Protein AF-A0A9D2LDW8-F1 (afdb_monomer)

Structure (mmCIF, N/CA/C/O backbone):
data_AF-A0A9D2LDW8-F1
#
_entry.id   AF-A0A9D2LDW8-F1
#
loop_
_atom_site.group_PDB
_atom_site.id
_atom_site.type_symbol
_atom_site.label_atom_id
_atom_site.label_alt_id
_atom_site.label_comp_id
_atom_site.label_asym_id
_atom_site.label_entity_id
_atom_site.label_seq_id
_atom_site.pdbx_PDB_ins_code
_atom_site.Cartn_x
_atom_site.Cartn_y
_atom_site.Cartn_z
_atom_site.occupancy
_atom_site.B_iso_or_equiv
_atom_site.auth_seq_id
_atom_site.auth_comp_id
_atom_site.auth_asym_id
_atom_site.auth_atom_id
_atom_site.pdbx_PDB_model_num
ATOM 1 N N . THR A 1 1 ? -2.333 2.415 3.984 1.00 79.25 1 THR A N 1
ATOM 2 C CA . THR A 1 1 ? -1.878 1.697 5.192 1.00 79.25 1 THR A CA 1
ATOM 3 C C . THR A 1 1 ? -2.918 0.673 5.574 1.00 79.25 1 THR A C 1
ATOM 5 O O . THR A 1 1 ? -4.089 1.039 5.590 1.00 79.25 1 THR A O 1
ATOM 8 N N . ALA A 1 2 ? -2.510 -0.562 5.874 1.00 88.62 2 ALA A N 1
ATOM 9 C CA . ALA A 1 2 ? -3.414 -1.669 6.209 1.00 88.62 2 ALA A CA 1
ATOM 10 C C . ALA A 1 2 ? -4.382 -1.330 7.361 1.00 88.62 2 ALA A C 1
ATOM 12 O O . ALA A 1 2 ? -5.576 -1.573 7.238 1.00 88.62 2 ALA A O 1
ATOM 13 N N . ALA A 1 3 ? -3.913 -0.627 8.399 1.00 90.81 3 ALA A N 1
ATOM 14 C CA . ALA A 1 3 ? -4.752 -0.179 9.518 1.00 90.81 3 ALA A CA 1
ATOM 15 C C . ALA A 1 3 ? -5.920 0.738 9.119 1.00 90.81 3 ALA A C 1
ATOM 17 O O . ALA A 1 3 ? -7.009 0.623 9.666 1.00 90.81 3 ALA A O 1
ATOM 18 N N . ARG A 1 4 ? -5.731 1.618 8.125 1.00 91.12 4 ARG A N 1
ATOM 19 C CA . ARG A 1 4 ? -6.800 2.512 7.633 1.00 91.12 4 ARG A CA 1
ATOM 20 C C . ARG A 1 4 ? -7.824 1.784 6.766 1.00 91.12 4 ARG A C 1
ATOM 22 O O . ARG A 1 4 ? -8.964 2.225 6.673 1.00 91.12 4 ARG A O 1
ATOM 29 N N . ILE A 1 5 ? -7.393 0.709 6.107 1.00 91.19 5 ILE A N 1
ATOM 30 C CA . ILE A 1 5 ? -8.261 -0.178 5.324 1.00 91.19 5 ILE A CA 1
ATOM 31 C C . ILE A 1 5 ? -8.980 -1.161 6.259 1.00 91.19 5 ILE A C 1
ATOM 33 O O . ILE A 1 5 ? -10.108 -1.533 5.985 1.00 91.19 5 ILE A O 1
ATOM 37 N N . GLY A 1 6 ? -8.373 -1.528 7.388 1.00 93.06 6 GLY A N 1
ATOM 38 C CA . GLY A 1 6 ? -8.930 -2.472 8.357 1.00 93.06 6 GLY A CA 1
ATOM 39 C C . GLY A 1 6 ? -8.473 -3.916 8.145 1.00 93.06 6 GLY A C 1
ATOM 40 O O . GLY A 1 6 ? -8.870 -4.784 8.913 1.00 93.06 6 GLY A O 1
ATOM 41 N N . SER A 1 7 ? -7.613 -4.178 7.153 1.00 93.62 7 SER A N 1
ATOM 42 C CA . SER A 1 7 ? -7.056 -5.516 6.912 1.00 93.62 7 SER A CA 1
ATOM 43 C C . SER A 1 7 ? -6.075 -5.965 7.994 1.00 93.62 7 SER A C 1
ATOM 45 O O . SER A 1 7 ? -5.974 -7.153 8.273 1.00 93.62 7 SER A O 1
ATOM 47 N N . LEU A 1 8 ? -5.384 -5.013 8.625 1.00 92.56 8 LEU A N 1
ATOM 48 C CA . LEU A 1 8 ? -4.584 -5.217 9.834 1.00 92.56 8 LEU A CA 1
ATOM 49 C C . LEU A 1 8 ? -5.016 -4.160 10.856 1.00 92.56 8 LEU A C 1
ATOM 51 O O . LEU A 1 8 ? -4.479 -3.049 10.824 1.00 92.56 8 LEU A O 1
ATOM 55 N N . PRO A 1 9 ? -6.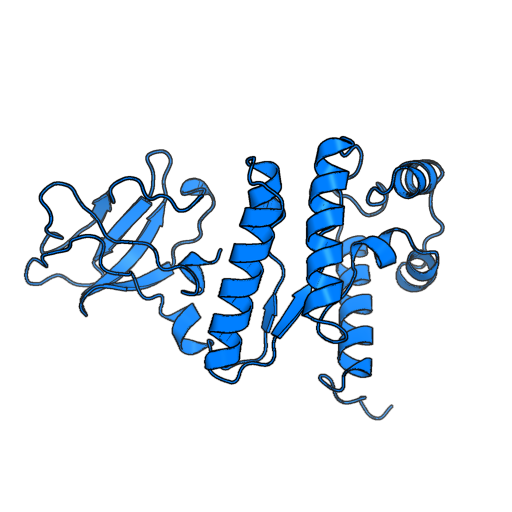037 -4.446 11.685 1.00 92.50 9 PRO A N 1
ATOM 56 C CA . PRO A 1 9 ? -6.622 -3.464 12.591 1.00 92.50 9 PRO A CA 1
ATOM 57 C C . PRO A 1 9 ? -5.592 -2.884 13.561 1.00 92.50 9 PRO A C 1
ATOM 59 O O . PRO A 1 9 ? -4.729 -3.601 14.063 1.00 92.50 9 PRO A O 1
ATOM 62 N N . LEU A 1 10 ? -5.711 -1.587 13.850 1.00 94.75 10 LEU A N 1
ATOM 63 C CA . LEU A 1 10 ? -4.944 -0.934 14.910 1.00 94.75 10 LEU A CA 1
ATOM 64 C C . LEU A 1 10 ? -5.449 -1.453 16.269 1.00 94.75 10 LEU A C 1
ATOM 66 O O . LEU A 1 10 ? -6.617 -1.213 16.579 1.00 94.75 10 LEU A O 1
ATOM 70 N N . PRO A 1 11 ? -4.625 -2.146 17.077 1.00 96.00 11 PRO A N 1
ATOM 71 C CA . PRO A 1 11 ? -5.040 -2.554 18.414 1.00 96.00 11 PRO A CA 1
ATOM 72 C C . PRO A 1 11 ? -5.120 -1.333 19.333 1.00 96.00 11 PRO A C 1
ATOM 74 O O . PRO A 1 11 ? -4.190 -0.526 19.390 1.00 96.00 11 PRO A O 1
ATOM 77 N N . VAL A 1 12 ? -6.219 -1.206 20.069 1.00 97.25 12 VAL A N 1
ATOM 78 C CA . VAL A 1 12 ? -6.436 -0.118 21.024 1.00 97.25 12 VAL A CA 1
ATOM 79 C C . VAL A 1 12 ? -6.009 -0.580 22.410 1.00 97.25 12 VAL A C 1
ATOM 81 O O . VAL A 1 12 ? -6.721 -1.310 23.095 1.00 97.25 12 VAL A O 1
ATOM 84 N N . ARG A 1 13 ? -4.818 -0.145 22.821 1.00 96.81 13 ARG A N 1
ATOM 85 C CA . ARG A 1 13 ? -4.283 -0.301 24.178 1.00 96.81 13 ARG A CA 1
ATOM 86 C C . ARG A 1 13 ? -3.960 1.078 24.726 1.00 96.81 13 ARG A C 1
ATOM 88 O O . ARG A 1 13 ? -3.423 1.903 23.992 1.00 96.81 13 ARG A O 1
ATOM 95 N N . VAL A 1 14 ? -4.302 1.338 25.981 1.00 96.69 14 VAL A N 1
ATOM 96 C CA . VAL A 1 14 ? -4.023 2.611 26.658 1.00 96.69 14 VAL A CA 1
ATOM 97 C C . VAL A 1 14 ? -3.561 2.347 28.080 1.00 96.69 14 VAL A C 1
ATOM 99 O O . VAL A 1 14 ? -3.983 1.367 28.697 1.00 96.69 14 VAL A O 1
ATOM 102 N N . ALA A 1 15 ? -2.759 3.262 28.622 1.00 94.44 15 ALA A N 1
ATOM 103 C CA . ALA A 1 15 ? -2.337 3.189 30.012 1.00 94.44 15 ALA A CA 1
ATOM 104 C C . ALA A 1 15 ? -3.566 3.116 30.939 1.00 94.44 15 ALA A C 1
ATOM 106 O O . ALA A 1 15 ? -4.475 3.942 30.855 1.00 94.44 15 ALA A O 1
ATOM 107 N N . GLY A 1 16 ? -3.602 2.108 31.813 1.00 94.69 16 GLY A N 1
ATOM 108 C CA . GLY A 1 16 ? -4.734 1.853 32.711 1.00 94.69 16 GLY A CA 1
ATOM 109 C C . GLY A 1 16 ? -5.895 1.057 32.095 1.00 94.69 16 GLY A C 1
ATOM 110 O O . GLY A 1 16 ? -6.869 0.797 32.796 1.00 94.69 16 GLY A O 1
ATOM 111 N N . GLY A 1 17 ? -5.812 0.652 30.821 1.00 96.94 17 GLY A N 1
ATOM 112 C CA . GLY A 1 17 ? -6.753 -0.289 30.194 1.00 96.94 17 GLY A CA 1
ATOM 113 C C . GLY A 1 17 ? -8.176 0.242 29.997 1.00 96.94 17 GLY A C 1
ATOM 114 O O . GLY A 1 17 ? -9.116 -0.537 29.868 1.00 96.94 17 GLY A O 1
ATOM 115 N N . THR A 1 18 ? -8.385 1.560 30.034 1.00 97.06 18 THR A N 1
ATOM 116 C CA . THR A 1 18 ? -9.713 2.172 29.871 1.00 97.06 18 THR A CA 1
ATOM 117 C C . THR A 1 18 ? -9.622 3.469 29.075 1.00 97.06 18 THR A C 1
ATOM 119 O O . THR A 1 18 ? -8.898 4.391 29.448 1.00 97.06 18 THR A O 1
ATOM 122 N N . LEU A 1 19 ? -10.399 3.566 27.994 1.00 96.81 19 LEU A N 1
ATOM 123 C CA . LEU A 1 19 ? -10.596 4.813 27.264 1.00 96.81 19 LEU A CA 1
ATOM 124 C C . LEU A 1 19 ? -11.430 5.790 28.106 1.00 96.81 19 LEU A C 1
ATOM 126 O O . LEU A 1 19 ? -12.482 5.400 28.628 1.00 96.81 19 LEU A O 1
ATOM 130 N N . PRO A 1 20 ? -11.015 7.065 28.219 1.00 96.00 20 PRO A N 1
ATOM 131 C CA . PRO A 1 20 ? -11.744 8.057 28.991 1.00 96.00 20 PRO A CA 1
ATOM 132 C C . PRO A 1 20 ? -13.103 8.392 28.363 1.00 96.00 20 PRO A C 1
ATOM 134 O O . PRO A 1 20 ? -13.374 8.164 27.181 1.00 96.00 20 PRO A O 1
ATOM 137 N N . GLY A 1 21 ? -13.971 8.998 29.176 1.00 95.38 21 GLY A N 1
ATOM 138 C CA . GLY A 1 21 ? -15.313 9.401 28.758 1.00 95.38 21 GLY A CA 1
ATOM 139 C C . GLY A 1 21 ? -15.346 10.434 27.623 1.00 95.38 21 GLY A C 1
ATOM 140 O O . GLY A 1 21 ? -16.343 10.529 26.920 1.00 95.38 21 GLY A O 1
ATOM 141 N N . ALA A 1 22 ? -14.268 11.187 27.402 1.00 96.56 22 ALA A N 1
ATOM 142 C CA . ALA A 1 22 ? -14.146 12.171 26.330 1.00 96.56 22 ALA A CA 1
ATOM 143 C C . ALA A 1 22 ? -12.670 12.483 26.038 1.00 96.56 22 ALA A C 1
ATOM 145 O O . ALA A 1 22 ? -11.787 12.136 26.823 1.00 96.56 22 ALA A O 1
ATOM 146 N N . GLY A 1 23 ? -12.429 13.203 24.941 1.00 97.00 23 GLY A N 1
ATOM 147 C CA . GLY A 1 23 ? -11.122 13.764 24.609 1.00 97.00 23 GLY A CA 1
ATOM 148 C C . GLY A 1 23 ? -10.202 12.810 23.848 1.00 97.00 23 GLY A C 1
ATOM 149 O O . GLY A 1 23 ? -10.650 11.867 23.193 1.00 97.00 23 GLY A O 1
ATOM 150 N N . THR A 1 24 ? -8.907 13.111 23.912 1.00 97.50 24 THR A N 1
ATOM 151 C CA . THR A 1 24 ? -7.838 12.408 23.196 1.00 97.50 24 THR A CA 1
ATOM 152 C C . THR A 1 24 ? -6.975 11.632 24.177 1.00 97.50 24 THR A C 1
ATOM 154 O O . THR A 1 24 ? -6.601 12.163 25.220 1.00 97.50 24 THR A O 1
ATOM 157 N N . ILE A 1 25 ? -6.618 10.400 23.822 1.00 97.31 25 ILE A N 1
ATOM 158 C CA . ILE A 1 25 ? -5.689 9.564 24.580 1.00 97.31 25 ILE A CA 1
ATOM 159 C C . ILE A 1 25 ? -4.620 8.982 23.657 1.00 97.31 25 ILE A C 1
ATOM 161 O O . ILE A 1 25 ? -4.890 8.670 22.496 1.00 97.31 25 ILE A O 1
ATOM 165 N N . ARG A 1 26 ? -3.399 8.844 24.174 1.00 97.06 26 ARG A N 1
ATOM 166 C CA . ARG A 1 26 ? -2.299 8.180 23.474 1.00 97.06 26 ARG A CA 1
ATOM 167 C C . ARG A 1 26 ? -2.455 6.666 23.586 1.00 97.06 26 ARG A C 1
ATOM 169 O O . ARG A 1 26 ? -2.730 6.150 24.669 1.00 97.06 26 ARG A O 1
ATOM 176 N N . LEU A 1 27 ? -2.281 5.975 22.466 1.00 97.00 27 LEU A N 1
ATOM 177 C CA . LEU A 1 27 ? -2.246 4.520 22.432 1.00 97.00 27 LEU A CA 1
ATOM 178 C C . LEU A 1 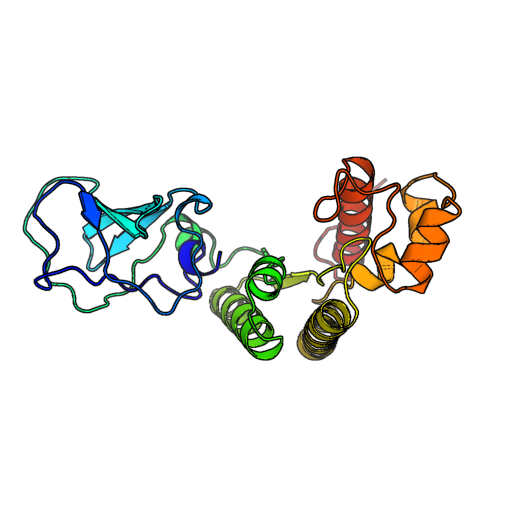27 ? -0.859 4.023 22.838 1.00 97.00 27 LEU A C 1
ATOM 180 O O . LEU A 1 27 ? 0.155 4.651 22.527 1.00 97.00 27 LEU A O 1
ATOM 184 N N . GLU A 1 28 ? -0.811 2.877 23.506 1.00 95.62 28 GLU A N 1
ATOM 185 C CA . GLU A 1 28 ? 0.444 2.170 23.731 1.00 95.62 28 GLU A CA 1
ATOM 186 C C . GLU A 1 28 ? 1.071 1.751 22.387 1.00 95.62 28 GLU A C 1
ATOM 188 O O . GLU A 1 28 ? 0.348 1.528 21.405 1.00 95.62 28 GLU A O 1
ATOM 193 N N . PRO A 1 29 ? 2.410 1.633 22.315 1.00 90.25 29 PRO A N 1
ATOM 194 C CA . PRO A 1 29 ? 3.085 1.171 21.111 1.00 90.25 29 PRO A CA 1
ATOM 195 C C . PRO A 1 29 ? 2.514 -0.154 20.599 1.00 90.25 29 PRO A C 1
ATOM 197 O O . PRO A 1 29 ? 2.262 -1.091 21.356 1.00 90.25 29 PRO A O 1
ATOM 200 N N . THR A 1 30 ? 2.338 -0.236 19.285 1.00 85.25 30 THR A N 1
ATOM 201 C CA . THR A 1 30 ? 1.844 -1.427 18.591 1.00 85.25 30 THR A CA 1
ATOM 202 C C . THR A 1 30 ? 2.960 -2.065 17.766 1.00 85.25 30 THR A C 1
ATOM 204 O O . THR A 1 30 ? 3.902 -1.390 17.361 1.00 85.25 30 THR A O 1
ATOM 207 N N . GLY A 1 31 ? 2.838 -3.363 17.473 1.00 78.81 31 GLY A N 1
ATOM 208 C CA . GLY A 1 31 ? 3.711 -4.055 16.517 1.00 78.81 31 GLY A CA 1
ATOM 209 C C . GLY A 1 31 ? 3.471 -3.653 15.055 1.00 78.81 31 GLY A C 1
ATOM 210 O O . GLY A 1 31 ? 4.187 -4.107 14.164 1.00 78.81 31 GLY A O 1
ATOM 211 N N . LEU A 1 32 ? 2.463 -2.818 14.779 1.00 81.75 32 LEU A N 1
ATOM 212 C CA . LEU A 1 32 ? 2.260 -2.256 13.448 1.00 81.75 32 LEU A CA 1
ATOM 213 C C . LEU A 1 32 ? 3.315 -1.178 13.161 1.00 81.75 32 LEU A C 1
ATOM 215 O O . LEU A 1 32 ? 3.411 -0.189 13.882 1.00 81.75 32 LEU A O 1
ATOM 219 N N . ASP A 1 33 ? 4.039 -1.327 12.049 1.00 77.12 33 ASP A N 1
ATOM 220 C CA . ASP A 1 33 ? 4.933 -0.288 11.517 1.00 77.12 33 ASP A CA 1
ATOM 221 C C . ASP A 1 33 ? 4.105 0.878 10.939 1.00 77.12 33 ASP A C 1
ATOM 223 O O . ASP A 1 33 ? 3.788 0.935 9.746 1.00 77.12 33 ASP A O 1
ATOM 227 N N . LEU A 1 34 ? 3.681 1.783 11.823 1.00 82.75 34 LEU A N 1
ATOM 228 C CA . LEU A 1 34 ? 2.931 2.989 11.495 1.00 82.75 34 LEU A CA 1
ATOM 229 C C . LEU A 1 34 ? 3.833 4.212 11.641 1.00 82.75 34 LEU A C 1
ATOM 231 O O . LEU A 1 34 ? 4.315 4.523 12.725 1.00 82.75 34 LEU A O 1
ATOM 235 N N . VAL A 1 35 ? 3.979 4.975 10.559 1.00 86.00 35 VAL A N 1
ATOM 236 C CA . VAL A 1 35 ? 4.556 6.322 10.633 1.00 86.00 35 VAL A CA 1
ATOM 237 C C . VAL A 1 35 ? 3.450 7.275 11.071 1.00 86.00 35 VAL A C 1
ATOM 239 O O . VAL A 1 35 ? 2.703 7.779 10.230 1.00 86.00 35 VAL A O 1
ATOM 242 N N . ALA A 1 36 ? 3.316 7.465 12.384 1.00 85.44 36 ALA A N 1
ATOM 243 C CA . ALA A 1 36 ? 2.241 8.238 13.008 1.00 85.44 36 ALA A CA 1
ATOM 244 C C . ALA A 1 36 ? 2.068 9.629 12.368 1.00 85.44 36 ALA A C 1
ATOM 246 O O . ALA A 1 36 ? 0.970 9.972 11.936 1.00 85.44 36 ALA A O 1
ATOM 247 N N . THR A 1 37 ? 3.165 10.362 12.165 1.00 87.12 37 THR A N 1
ATOM 248 C CA . THR A 1 37 ? 3.173 11.702 11.548 1.00 87.12 37 THR A CA 1
ATOM 249 C C . THR A 1 37 ? 2.747 11.732 10.076 1.00 87.12 37 THR A C 1
ATOM 251 O O . THR A 1 37 ? 2.257 12.748 9.589 1.00 87.12 37 THR A O 1
ATOM 254 N N . ALA A 1 38 ? 2.906 10.628 9.342 1.00 85.06 38 ALA A N 1
ATOM 255 C CA . ALA A 1 38 ? 2.495 10.518 7.940 1.00 85.06 38 ALA A CA 1
ATOM 256 C C . ALA A 1 38 ? 1.098 9.893 7.783 1.00 85.06 38 ALA A C 1
ATOM 258 O O . ALA A 1 38 ? 0.562 9.797 6.669 1.00 85.06 38 ALA A O 1
ATOM 259 N N . LEU A 1 39 ? 0.498 9.427 8.880 1.00 86.94 39 LEU A N 1
ATOM 260 C CA . LEU A 1 39 ? -0.794 8.774 8.859 1.00 86.94 39 LEU A CA 1
ATOM 261 C C . LEU A 1 39 ? -1.900 9.825 8.825 1.00 86.94 39 LEU A C 1
ATOM 263 O O . LEU A 1 39 ? -2.166 10.521 9.799 1.00 86.94 39 LEU A O 1
ATOM 267 N N . LYS A 1 40 ? -2.606 9.909 7.696 1.00 90.56 40 LYS A N 1
ATOM 268 C CA . LYS A 1 40 ? -3.815 10.736 7.631 1.00 90.56 40 LYS A CA 1
ATOM 269 C C . LYS A 1 40 ? -4.837 10.233 8.663 1.00 90.56 40 LYS A C 1
ATOM 271 O O . LYS A 1 40 ? -5.110 9.023 8.646 1.00 90.56 40 LYS A O 1
ATOM 276 N N . PRO A 1 41 ? -5.445 11.128 9.465 1.00 95.06 41 PRO A N 1
ATOM 277 C CA . PRO A 1 41 ? -6.497 10.763 10.403 1.00 95.06 41 PRO A CA 1
ATOM 278 C C . PRO A 1 41 ? -7.602 9.939 9.743 1.00 95.06 41 PRO A C 1
ATOM 280 O O . PRO A 1 41 ? -7.899 10.096 8.549 1.00 95.06 41 PRO A O 1
ATOM 283 N N . PHE A 1 42 ? -8.201 9.032 10.506 1.00 96.19 42 PHE A N 1
ATOM 284 C CA . PHE A 1 42 ? -9.278 8.185 10.013 1.00 96.19 42 PHE A CA 1
ATOM 285 C C . PHE A 1 42 ? -10.271 7.843 11.121 1.00 96.19 42 PHE A C 1
ATOM 287 O O . PHE A 1 42 ? -9.894 7.462 12.226 1.00 96.19 42 PHE A O 1
ATOM 294 N N . ALA A 1 43 ? -11.551 8.010 10.796 1.00 97.50 43 ALA A N 1
ATOM 295 C CA . ALA A 1 43 ? -12.660 7.712 11.687 1.00 97.50 43 ALA A CA 1
ATOM 296 C C . ALA A 1 43 ? -12.996 6.214 11.679 1.00 97.50 43 ALA A C 1
ATOM 298 O O . ALA A 1 43 ? -12.809 5.523 10.668 1.00 97.50 43 ALA A O 1
ATOM 299 N N . GLY A 1 44 ? -13.519 5.741 12.801 1.00 97.69 44 GLY A N 1
ATOM 300 C CA . GLY A 1 44 ? -13.879 4.352 13.036 1.00 97.69 44 GLY A CA 1
ATOM 301 C C . GLY A 1 44 ? -14.435 4.162 14.440 1.00 97.69 44 GLY A C 1
ATOM 302 O O . GLY A 1 44 ? -14.741 5.133 15.133 1.00 97.69 44 GLY A O 1
ATOM 303 N N . HIS A 1 45 ? -14.513 2.911 14.875 1.00 97.50 45 HIS A N 1
ATOM 304 C CA . HIS A 1 45 ? -14.995 2.584 16.209 1.00 97.50 45 HIS A CA 1
ATOM 305 C C . HIS A 1 45 ? -14.185 1.474 16.885 1.00 97.50 45 HIS A C 1
ATOM 307 O O . HIS A 1 45 ? -13.577 0.631 16.228 1.00 97.50 45 HIS A O 1
ATOM 313 N N . VAL A 1 46 ? -14.227 1.439 18.215 1.00 97.38 46 VAL A N 1
ATOM 314 C CA . VAL A 1 46 ? -13.692 0.356 19.058 1.00 97.38 46 VAL A CA 1
ATOM 315 C C . VAL A 1 46 ? -14.730 0.015 20.120 1.00 97.38 46 VAL A C 1
ATOM 317 O O . VAL A 1 46 ? -15.221 0.910 20.795 1.00 97.38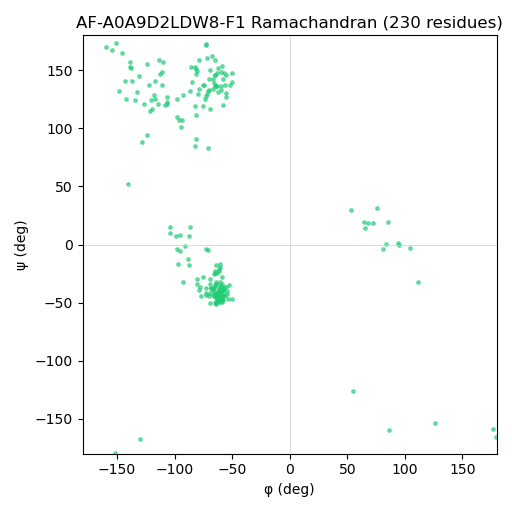 46 VAL A O 1
ATOM 320 N N . GLY A 1 47 ? -15.153 -1.249 20.220 1.00 93.62 47 GLY A N 1
ATOM 321 C CA . GLY A 1 47 ? -16.210 -1.647 21.166 1.00 93.62 47 GLY A CA 1
ATOM 322 C C . GLY A 1 47 ? -17.513 -0.832 21.047 1.00 93.62 47 GLY A C 1
ATOM 323 O O . GLY A 1 47 ? -18.189 -0.602 22.043 1.00 93.62 47 GLY A O 1
ATOM 324 N N . GLY A 1 48 ? -17.835 -0.334 19.845 1.00 91.94 48 GLY A N 1
ATOM 325 C CA . GLY A 1 48 ? -18.979 0.553 19.584 1.00 91.94 48 GLY A CA 1
ATOM 326 C C . GLY A 1 48 ? -18.758 2.038 19.919 1.00 91.94 48 GLY A C 1
ATOM 327 O O . GLY A 1 48 ? -19.633 2.852 19.643 1.00 91.94 48 GLY A O 1
ATOM 328 N N . LEU A 1 49 ? -17.604 2.415 20.480 1.00 95.75 49 LEU A N 1
ATOM 329 C CA . LEU A 1 49 ? -17.225 3.808 20.719 1.00 95.75 49 LEU A CA 1
ATOM 330 C C . LEU A 1 49 ? -16.653 4.429 19.444 1.00 95.75 49 LEU A C 1
ATOM 332 O O . LEU A 1 49 ? -15.619 3.990 18.944 1.00 95.75 49 LEU A O 1
ATOM 336 N N . GLU A 1 50 ? -17.315 5.479 18.966 1.00 97.75 50 GLU A N 1
ATOM 337 C CA . GLU A 1 50 ? -16.909 6.284 17.812 1.00 97.75 50 GLU A CA 1
ATOM 338 C C . GLU A 1 50 ? -15.698 7.168 18.126 1.00 97.75 50 GLU A C 1
ATOM 340 O O . GLU A 1 50 ? -15.687 7.923 19.108 1.00 97.75 50 GLU A O 1
ATOM 345 N N . ALA A 1 51 ? -14.668 7.090 17.284 1.00 97.88 51 ALA A N 1
ATOM 346 C CA . ALA A 1 51 ? -13.426 7.828 17.465 1.00 97.88 51 ALA A CA 1
ATOM 347 C C . ALA A 1 51 ? -12.675 8.083 16.149 1.00 97.88 51 ALA A C 1
ATOM 349 O O . ALA A 1 51 ? -12.942 7.500 15.098 1.00 97.88 51 ALA A O 1
ATOM 350 N N . VAL A 1 52 ? -11.687 8.971 16.227 1.00 97.94 52 VAL A N 1
ATOM 351 C CA . VAL A 1 52 ? -10.727 9.261 15.164 1.00 97.94 52 VAL A CA 1
ATOM 352 C C . VAL A 1 52 ? -9.346 8.824 15.626 1.00 97.94 52 VAL A C 1
ATOM 354 O O . VAL A 1 52 ? -8.837 9.326 16.628 1.00 97.94 52 VAL A O 1
ATOM 357 N N . ALA A 1 53 ? -8.729 7.913 14.877 1.00 96.94 53 ALA A N 1
ATOM 358 C CA . ALA A 1 53 ? -7.329 7.556 15.048 1.00 96.94 53 ALA A CA 1
ATOM 359 C C . ALA A 1 53 ? -6.450 8.512 14.231 1.00 96.94 53 ALA A C 1
ATOM 361 O O . ALA A 1 53 ? -6.708 8.763 13.047 1.00 96.94 53 ALA A O 1
ATOM 362 N N . HIS A 1 54 ? -5.409 9.049 14.857 1.00 96.12 54 HIS A N 1
ATOM 363 C CA . HIS A 1 54 ? -4.437 9.957 14.241 1.00 96.12 54 HIS A CA 1
ATOM 364 C C . HIS A 1 54 ? -3.074 9.809 14.920 1.00 96.12 54 HIS A C 1
ATOM 366 O O . HIS A 1 54 ? -2.945 9.034 15.863 1.00 96.12 54 HIS A O 1
ATOM 372 N N . GLY A 1 55 ? -2.043 10.463 14.395 1.00 94.31 55 GLY A N 1
ATOM 373 C CA . GLY A 1 55 ? -0.682 10.312 14.892 1.00 94.31 55 GLY A CA 1
ATOM 374 C C . GLY A 1 55 ? 0.057 11.639 14.988 1.00 94.31 55 GLY A C 1
ATOM 375 O O . GLY A 1 55 ? -0.206 12.559 14.214 1.00 94.31 55 GLY A O 1
ATOM 376 N N . ASP A 1 56 ? 0.998 11.701 15.922 1.00 94.12 56 ASP A N 1
ATOM 377 C CA . ASP A 1 56 ? 1.953 12.794 16.098 1.00 94.12 56 ASP A CA 1
ATOM 378 C C . ASP A 1 56 ? 3.389 12.248 16.215 1.00 94.12 56 ASP A C 1
ATOM 380 O O . ASP A 1 56 ? 3.659 11.088 15.892 1.00 94.12 56 ASP A O 1
ATOM 384 N N . GLU A 1 57 ? 4.330 13.096 16.630 1.00 92.31 57 GLU A N 1
ATOM 385 C CA . GLU A 1 57 ? 5.746 12.735 16.796 1.00 92.31 57 GLU A CA 1
ATOM 386 C C . GLU A 1 57 ? 5.983 11.694 17.902 1.00 92.31 57 GLU A C 1
ATOM 388 O O . GLU A 1 57 ? 6.969 10.963 17.864 1.00 92.31 57 GLU A O 1
ATOM 393 N N . GLU A 1 58 ? 5.065 11.586 18.860 1.00 90.62 58 GLU A N 1
ATOM 394 C CA . GLU A 1 58 ? 5.146 10.683 20.009 1.00 90.62 58 GLU A CA 1
ATOM 395 C C . GLU A 1 58 ? 4.349 9.380 19.792 1.00 90.62 58 GLU A C 1
ATOM 397 O O . GLU A 1 58 ? 4.350 8.496 20.651 1.00 90.62 58 GLU A O 1
ATOM 402 N N . GLY A 1 59 ? 3.633 9.240 18.671 1.00 92.62 59 GLY A N 1
ATOM 403 C CA . GLY A 1 59 ? 2.952 8.005 18.281 1.00 92.62 59 GLY A CA 1
ATOM 404 C C . GLY A 1 59 ? 1.466 8.168 17.969 1.00 92.62 59 GLY A C 1
ATOM 405 O O . GLY A 1 59 ? 1.005 9.214 17.521 1.00 92.62 59 GLY A O 1
ATOM 406 N N . MET A 1 60 ? 0.713 7.082 18.149 1.00 95.88 60 MET A N 1
ATOM 407 C CA . MET A 1 60 ? -0.706 7.019 17.800 1.00 95.88 60 MET A CA 1
ATOM 408 C C . MET A 1 60 ? -1.594 7.568 18.916 1.00 95.88 60 MET A C 1
ATOM 410 O O . MET A 1 60 ? -1.392 7.276 20.093 1.00 95.88 60 MET A O 1
ATOM 414 N N . LEU A 1 61 ? -2.631 8.302 18.529 1.00 96.81 61 LEU A N 1
ATOM 415 C CA . LEU A 1 61 ? -3.666 8.831 19.403 1.00 96.81 61 LEU A CA 1
ATOM 416 C C . LEU A 1 61 ? -5.043 8.376 18.930 1.00 96.81 61 LEU A C 1
ATOM 418 O O . LEU A 1 61 ? -5.274 8.103 17.747 1.00 96.81 61 LEU A O 1
ATOM 422 N N . LEU A 1 62 ? -5.974 8.356 19.875 1.00 97.75 62 LEU A N 1
ATOM 423 C CA . LEU A 1 62 ? -7.386 8.131 19.636 1.00 97.75 62 LEU A CA 1
ATOM 424 C C . LEU A 1 62 ? -8.179 9.275 20.265 1.00 97.75 62 LEU A C 1
ATOM 426 O O . LEU A 1 62 ? -8.100 9.506 21.471 1.00 97.75 62 LEU A O 1
ATOM 430 N N . THR A 1 63 ? -8.944 9.995 19.449 1.00 98.00 63 THR A N 1
ATOM 431 C CA . THR A 1 63 ? -9.847 11.056 19.908 1.00 98.00 63 THR A CA 1
ATOM 432 C C . THR A 1 63 ? -11.277 10.570 19.814 1.00 98.00 63 THR A C 1
ATOM 434 O O . THR A 1 63 ? -11.746 10.235 18.728 1.00 98.00 63 THR A O 1
ATOM 437 N N . ARG A 1 64 ? -11.982 10.543 20.942 1.00 97.25 64 ARG A N 1
ATOM 438 C CA . ARG A 1 64 ? -13.399 10.182 20.976 1.00 97.25 64 ARG A CA 1
ATOM 439 C C . ARG A 1 64 ? -14.230 11.223 20.219 1.00 97.25 64 ARG A C 1
ATOM 441 O O . ARG A 1 64 ? -14.001 12.417 20.387 1.00 97.25 64 ARG A O 1
ATOM 448 N N . ALA A 1 65 ? -15.186 10.769 19.409 1.00 96.06 65 ALA A N 1
ATOM 449 C CA . ALA A 1 65 ? -16.037 11.659 18.620 1.00 96.06 65 ALA A CA 1
ATOM 450 C C . ALA A 1 65 ? -17.068 12.398 19.489 1.00 96.06 65 ALA A C 1
ATOM 452 O O . ALA A 1 65 ? -17.257 13.596 19.324 1.00 96.06 65 ALA A O 1
ATOM 453 N N . GLU A 1 66 ? -17.681 11.694 20.446 1.00 92.94 66 GLU A N 1
ATOM 454 C CA . GLU A 1 66 ? -18.731 12.220 21.330 1.00 92.94 66 GLU A CA 1
ATOM 455 C C . GLU A 1 66 ? -18.512 11.760 22.778 1.00 92.94 66 GLU A C 1
ATOM 457 O O . GLU A 1 66 ? -18.151 10.597 22.971 1.00 92.94 66 GLU A O 1
ATOM 462 N N . PRO A 1 67 ? -18.745 12.594 23.810 1.00 94.31 67 PRO A N 1
ATOM 463 C CA . PRO A 1 67 ? -18.623 12.183 25.209 1.00 94.31 67 PRO A CA 1
ATOM 464 C C . PRO A 1 67 ? -19.532 11.004 25.599 1.00 94.31 67 PRO A C 1
ATOM 466 O O . PRO A 1 67 ? -20.613 10.814 25.049 1.00 94.31 67 PRO A O 1
ATOM 469 N N . GLY A 1 68 ? -19.134 10.233 26.612 1.00 94.50 68 GLY A N 1
ATOM 470 C CA . GLY A 1 68 ? -19.962 9.176 27.194 1.00 94.50 68 GLY A CA 1
ATOM 471 C C . GLY A 1 68 ? -19.252 8.381 28.289 1.00 94.50 68 GLY A C 1
ATOM 472 O O . GLY A 1 68 ? -18.283 8.847 28.884 1.00 94.50 68 GLY A O 1
ATOM 473 N N . ALA A 1 69 ? -19.730 7.165 28.565 1.00 95.69 69 ALA A N 1
ATOM 474 C CA . ALA A 1 69 ? -19.123 6.302 29.580 1.00 95.69 69 ALA A CA 1
ATOM 475 C C . ALA A 1 69 ? -17.690 5.882 29.185 1.00 95.69 69 ALA A C 1
ATOM 477 O O . ALA A 1 69 ? -17.431 5.710 27.987 1.00 95.69 69 ALA A O 1
ATOM 478 N N . PRO A 1 70 ? -16.765 5.719 30.150 1.00 96.19 70 PRO A N 1
ATOM 479 C CA . PRO A 1 70 ? -15.468 5.092 29.903 1.00 96.19 70 PRO A CA 1
ATOM 480 C C . PRO A 1 70 ? -15.622 3.677 29.326 1.00 96.19 70 PRO A C 1
ATOM 482 O O . PRO A 1 70 ? -16.575 2.976 29.668 1.00 96.19 70 PRO A O 1
ATOM 485 N N . LEU A 1 71 ? -14.686 3.259 28.471 1.00 97.31 71 LEU A N 1
ATOM 486 C CA . LEU A 1 71 ? -14.712 1.950 27.807 1.00 97.31 71 LEU A CA 1
ATOM 487 C C . LEU A 1 71 ? -13.439 1.155 28.140 1.00 97.31 71 LEU A C 1
ATOM 489 O O . LEU A 1 71 ? -12.357 1.588 27.738 1.00 97.31 71 LEU A O 1
ATOM 493 N N . PRO A 1 72 ? -13.532 0.014 28.847 1.00 97.44 72 PRO A N 1
ATOM 494 C CA . PRO A 1 72 ? -12.403 -0.895 29.023 1.00 97.44 72 PRO A CA 1
ATOM 495 C C . PRO A 1 72 ? -11.897 -1.415 27.673 1.00 97.44 72 PRO A C 1
ATOM 497 O O . PRO A 1 72 ? -12.708 -1.773 26.820 1.00 97.44 72 PRO A O 1
ATOM 500 N N . VAL A 1 73 ? -10.577 -1.449 27.489 1.00 97.06 73 VAL A N 1
ATOM 501 C CA . VAL A 1 73 ? -9.920 -1.931 26.263 1.00 97.06 73 VAL A CA 1
ATOM 502 C C . VAL A 1 73 ? -8.635 -2.690 26.596 1.00 97.06 73 VAL A C 1
ATOM 504 O O . VAL A 1 73 ? -7.875 -2.276 27.473 1.00 97.06 73 VAL A O 1
ATOM 507 N N . ASP A 1 74 ? -8.369 -3.775 25.871 1.00 95.81 74 ASP A N 1
ATOM 508 C CA . ASP A 1 74 ? -7.172 -4.616 26.021 1.00 95.81 74 ASP A CA 1
ATOM 509 C C . ASP A 1 74 ? -6.632 -5.081 24.655 1.00 95.81 74 ASP A C 1
ATOM 511 O O . ASP A 1 74 ? -6.411 -6.263 24.382 1.00 95.81 74 ASP A O 1
ATOM 515 N N . GLY A 1 75 ? -6.416 -4.127 23.748 1.00 95.12 75 GLY A N 1
ATOM 516 C CA . GLY A 1 75 ? -5.980 -4.412 22.379 1.00 95.12 75 GLY A CA 1
ATOM 517 C C . GLY A 1 75 ? -7.120 -4.719 21.422 1.00 95.12 75 GLY A C 1
ATOM 518 O O . GLY A 1 75 ? -6.872 -5.271 20.350 1.00 95.12 75 GLY A O 1
ATOM 519 N N . ASP A 1 76 ? -8.339 -4.325 21.784 1.00 97.19 76 ASP A N 1
ATOM 520 C CA . ASP A 1 76 ? -9.514 -4.367 20.929 1.00 97.19 76 ASP A CA 1
ATOM 521 C C . ASP A 1 76 ? -9.234 -3.713 19.568 1.00 97.19 76 ASP A C 1
ATOM 523 O O . ASP A 1 76 ? -8.561 -2.677 19.494 1.00 97.19 76 ASP A O 1
ATOM 527 N N . PRO A 1 77 ? -9.735 -4.288 18.466 1.00 96.38 77 PRO A N 1
ATOM 528 C CA . PRO A 1 77 ? -9.457 -3.763 17.143 1.00 96.38 77 PRO A CA 1
ATOM 529 C C . PRO A 1 77 ? -10.207 -2.447 16.917 1.00 96.38 77 PRO A C 1
ATOM 531 O O . PRO A 1 77 ? -11.429 -2.373 17.066 1.00 96.38 77 PRO A O 1
ATOM 534 N N . PHE A 1 78 ? -9.488 -1.420 16.472 1.00 97.38 78 PHE A N 1
ATOM 535 C CA . PHE A 1 78 ? -10.108 -0.241 15.884 1.00 97.38 78 PHE A CA 1
ATOM 536 C C . PHE A 1 78 ? -10.587 -0.564 14.465 1.00 97.38 78 PHE A C 1
ATOM 538 O O . PHE A 1 78 ? -9.787 -0.907 13.589 1.00 97.38 78 PHE A O 1
ATOM 545 N N . ILE A 1 79 ? -11.893 -0.443 14.236 1.00 97.12 79 ILE A N 1
ATOM 546 C CA . ILE A 1 79 ? -12.553 -0.763 12.970 1.00 97.12 79 ILE A CA 1
ATOM 547 C C . ILE A 1 79 ? -12.758 0.530 12.171 1.00 97.12 79 ILE A C 1
ATOM 549 O O . ILE A 1 79 ? -13.577 1.364 12.559 1.00 97.12 79 ILE A O 1
ATOM 553 N N . PRO A 1 80 ? -12.031 0.742 11.058 1.00 96.88 80 PRO A N 1
ATOM 554 C CA . PRO A 1 80 ? -12.139 1.972 10.283 1.00 96.88 80 PRO A CA 1
ATOM 555 C C . PRO A 1 80 ? -13.425 2.010 9.448 1.00 96.88 80 PRO A C 1
ATOM 557 O O . PRO A 1 80 ? -13.757 1.047 8.750 1.00 96.88 80 PRO A O 1
ATOM 560 N N . HIS A 1 81 ? -14.096 3.165 9.418 1.00 96.62 81 HIS A N 1
ATOM 561 C CA . HIS A 1 81 ? -15.345 3.341 8.663 1.00 96.62 81 HIS A CA 1
ATOM 562 C C . HIS A 1 81 ? -15.152 3.212 7.159 1.00 96.62 81 HIS A C 1
ATOM 564 O O . HIS A 1 81 ? -15.868 2.466 6.498 1.00 96.62 81 HIS A O 1
ATOM 570 N N . LEU A 1 82 ? -14.178 3.936 6.598 1.00 92.62 82 LEU A N 1
ATOM 571 C CA . LEU A 1 82 ? -13.962 3.956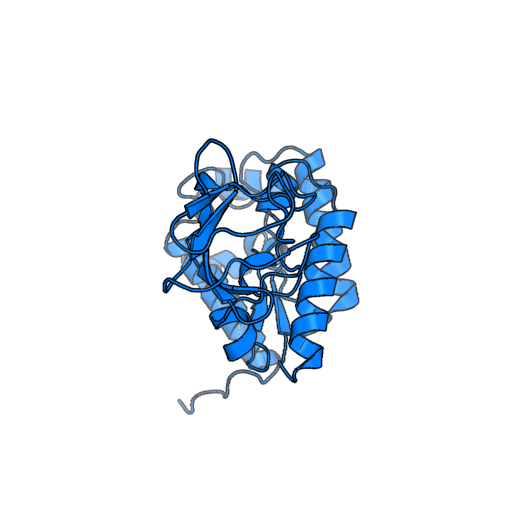 5.147 1.00 92.62 82 LEU A CA 1
ATOM 572 C C . LEU A 1 82 ? -13.526 2.591 4.621 1.00 92.62 82 LEU A C 1
ATOM 574 O O . LEU A 1 82 ? -14.038 2.139 3.602 1.00 92.62 82 LEU A O 1
ATOM 578 N N . GLY A 1 83 ? -12.603 1.940 5.326 1.00 90.75 83 GLY A N 1
ATOM 579 C CA . GLY A 1 83 ? -12.146 0.604 4.976 1.00 90.75 83 GLY A CA 1
ATOM 580 C C . GLY A 1 83 ? -13.287 -0.411 4.972 1.00 90.75 83 GLY A C 1
ATOM 581 O O . GLY A 1 83 ? -13.474 -1.123 3.992 1.00 90.75 83 GLY A O 1
ATOM 582 N N . THR A 1 84 ? -14.112 -0.402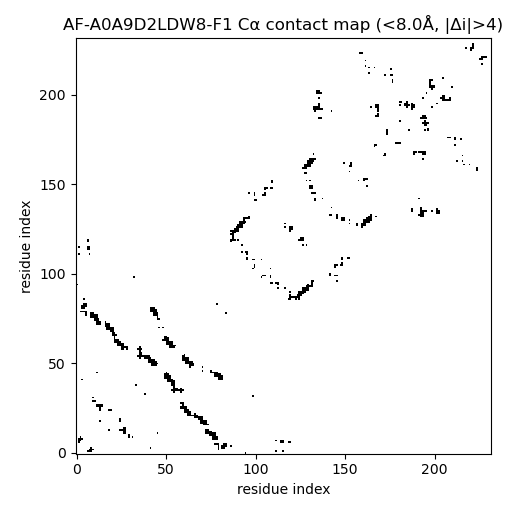 6.022 1.00 92.62 84 THR A N 1
ATOM 583 C CA . THR A 1 84 ? -15.276 -1.293 6.142 1.00 92.62 84 THR A CA 1
ATOM 584 C C . THR A 1 84 ? -16.336 -1.000 5.080 1.00 92.62 84 THR A C 1
ATOM 586 O O . THR A 1 84 ? -16.833 -1.926 4.444 1.00 92.62 84 THR A O 1
ATOM 589 N N . ARG A 1 85 ? -16.645 0.281 4.836 1.00 94.69 85 ARG A N 1
ATOM 590 C CA . ARG A 1 85 ? -17.643 0.720 3.847 1.00 94.69 85 ARG A CA 1
ATOM 591 C C . ARG A 1 85 ? -17.333 0.231 2.435 1.00 94.69 85 ARG A C 1
ATOM 593 O O . ARG A 1 85 ? -18.255 -0.115 1.709 1.00 94.69 85 ARG A O 1
ATOM 600 N N . TRP A 1 86 ? -16.061 0.242 2.047 1.00 93.56 86 TRP A N 1
ATOM 601 C CA . TRP A 1 86 ? -15.626 -0.075 0.684 1.00 93.56 86 TRP A CA 1
ATOM 602 C C . TRP A 1 86 ? -15.003 -1.466 0.552 1.00 93.56 86 TRP A C 1
ATOM 604 O O . TRP A 1 86 ? -14.440 -1.789 -0.487 1.00 93.56 86 TRP A O 1
ATOM 614 N N . ARG A 1 87 ? -15.093 -2.299 1.596 1.00 94.44 87 ARG A N 1
ATOM 615 C CA . ARG A 1 87 ? -14.399 -3.589 1.668 1.00 94.44 87 ARG A CA 1
ATOM 616 C C . ARG A 1 87 ? -14.727 -4.531 0.503 1.00 94.44 87 ARG A C 1
ATOM 618 O O . ARG A 1 87 ? -13.849 -5.274 0.082 1.00 94.44 87 ARG A O 1
ATOM 625 N N . GLY A 1 88 ? -15.974 -4.520 0.029 1.00 95.12 88 GLY A N 1
ATOM 626 C CA . GLY A 1 88 ? -16.453 -5.376 -1.063 1.00 95.12 88 GLY A CA 1
ATOM 627 C C . GLY A 1 88 ? -16.321 -4.770 -2.463 1.00 95.12 88 GLY A C 1
ATOM 628 O O . GLY A 1 88 ? -16.687 -5.426 -3.432 1.00 95.12 88 GLY A O 1
ATOM 629 N N . GLU A 1 89 ? -15.814 -3.542 -2.586 1.00 95.50 89 GLU A N 1
ATOM 630 C CA . GLU A 1 89 ? -15.623 -2.892 -3.884 1.00 95.50 89 GLU A CA 1
ATOM 631 C C . GLU A 1 89 ? -14.284 -3.276 -4.515 1.00 95.50 89 GLU A C 1
ATOM 633 O O . GLU A 1 89 ? -13.301 -3.543 -3.819 1.00 95.50 89 GLU A O 1
ATOM 638 N N . ASP A 1 90 ? -14.222 -3.240 -5.846 1.00 95.19 90 ASP A N 1
ATOM 639 C CA . ASP A 1 90 ? -12.988 -3.519 -6.579 1.00 95.19 90 ASP A CA 1
ATOM 640 C C . ASP A 1 90 ? -11.834 -2.607 -6.144 1.00 95.19 90 ASP A C 1
ATOM 642 O O . ASP A 1 90 ? -11.985 -1.391 -5.994 1.00 95.19 90 ASP A O 1
ATOM 646 N N . CYS A 1 91 ? -10.644 -3.189 -5.994 1.00 95.56 91 CYS A N 1
ATOM 647 C CA . CYS A 1 91 ? -9.495 -2.498 -5.426 1.00 95.56 91 CYS A CA 1
ATOM 648 C C . CYS A 1 91 ? -8.227 -2.684 -6.265 1.00 95.56 91 CYS A C 1
ATOM 650 O O . CYS A 1 91 ? -7.833 -3.805 -6.597 1.00 95.56 91 CYS A O 1
ATOM 652 N N . LEU A 1 92 ? -7.548 -1.567 -6.545 1.00 97.06 92 LEU A N 1
ATOM 653 C CA . LEU A 1 92 ? -6.166 -1.554 -7.020 1.00 97.06 92 LEU A CA 1
ATOM 654 C C . LEU A 1 92 ? -5.239 -1.409 -5.808 1.00 97.06 92 LEU A C 1
ATOM 656 O O . LEU A 1 92 ? -5.158 -0.339 -5.200 1.00 97.06 92 LEU A O 1
ATOM 660 N N . LEU A 1 93 ? -4.551 -2.487 -5.443 1.00 96.81 93 LEU A N 1
ATOM 661 C CA . LEU A 1 93 ? -3.730 -2.547 -4.243 1.00 96.81 93 LEU A CA 1
ATOM 662 C C . LEU A 1 93 ? -2.267 -2.242 -4.570 1.00 96.81 93 LEU A C 1
ATOM 664 O O . LEU A 1 93 ? -1.558 -3.074 -5.134 1.00 96.81 93 LEU A O 1
ATOM 668 N N . TRP A 1 94 ? -1.800 -1.058 -4.166 1.00 96.62 94 TRP A N 1
ATOM 669 C CA . TRP A 1 94 ? -0.396 -0.656 -4.285 1.00 96.62 94 TRP A CA 1
ATOM 670 C C . TRP A 1 94 ? 0.170 -0.250 -2.925 1.00 96.62 94 TRP A C 1
ATOM 672 O O . TRP A 1 94 ? -0.002 0.878 -2.459 1.00 96.62 94 TRP A O 1
ATOM 682 N N . MET A 1 95 ? 0.807 -1.200 -2.246 1.00 93.62 95 MET A N 1
ATOM 683 C CA . MET A 1 95 ? 1.374 -1.005 -0.911 1.00 93.62 95 MET A CA 1
ATOM 684 C C . MET A 1 95 ? 2.661 -1.810 -0.723 1.00 93.62 95 MET A C 1
ATOM 686 O O . MET A 1 95 ? 2.925 -2.715 -1.504 1.00 93.62 95 MET A O 1
ATOM 690 N N . GLY A 1 96 ? 3.443 -1.490 0.313 1.00 92.75 96 GLY A N 1
ATOM 691 C CA . GLY A 1 96 ? 4.605 -2.282 0.729 1.00 92.75 96 GLY A CA 1
ATOM 692 C C . GLY A 1 96 ? 5.965 -1.617 0.515 1.00 92.75 96 GLY A C 1
ATOM 693 O O . GLY A 1 96 ? 6.862 -1.798 1.332 1.00 92.75 96 GLY A O 1
ATOM 694 N N . LYS A 1 97 ? 6.147 -0.787 -0.523 1.00 91.69 97 LYS A N 1
ATOM 695 C CA . LYS A 1 97 ? 7.452 -0.137 -0.772 1.00 91.69 97 LYS A CA 1
ATOM 696 C C . LYS A 1 97 ? 7.953 0.709 0.401 1.00 91.69 97 LYS A C 1
ATOM 698 O O . LYS A 1 97 ? 9.142 0.712 0.702 1.00 91.69 97 LYS A O 1
ATOM 703 N N . ASN A 1 98 ? 7.051 1.421 1.071 1.00 89.50 98 ASN A N 1
ATOM 704 C CA . ASN A 1 98 ? 7.422 2.247 2.217 1.00 89.50 98 ASN A CA 1
ATOM 705 C C . ASN A 1 98 ? 7.837 1.402 3.428 1.00 89.50 98 ASN A C 1
ATOM 707 O O . ASN A 1 98 ? 8.725 1.811 4.165 1.00 89.50 98 ASN A O 1
ATOM 711 N N . ASP A 1 99 ? 7.224 0.236 3.610 1.00 91.19 99 ASP A N 1
ATOM 712 C CA . ASP A 1 99 ? 7.579 -0.741 4.637 1.00 91.19 99 ASP A CA 1
ATOM 713 C C . ASP A 1 99 ? 9.000 -1.280 4.384 1.00 91.19 99 ASP A C 1
ATOM 715 O O . ASP A 1 99 ? 9.832 -1.277 5.289 1.00 91.19 99 ASP A O 1
ATOM 719 N N . LEU A 1 100 ? 9.330 -1.632 3.129 1.00 93.56 100 LEU A N 1
ATOM 720 C CA . LEU A 1 100 ? 10.695 -2.031 2.749 1.00 93.56 100 LEU A CA 1
ATOM 721 C C . LEU A 1 100 ? 11.716 -0.933 3.071 1.00 93.56 100 LEU A C 1
ATOM 723 O O . LEU A 1 100 ? 12.745 -1.212 3.686 1.00 93.56 100 LEU A O 1
ATOM 727 N N . ASN A 1 101 ? 11.419 0.317 2.699 1.00 89.94 101 ASN A N 1
ATOM 728 C CA . ASN A 1 101 ? 12.288 1.471 2.966 1.00 89.94 101 ASN A CA 1
ATOM 729 C C . ASN A 1 101 ? 12.516 1.723 4.465 1.00 89.94 101 ASN A C 1
ATOM 731 O O . ASN A 1 101 ? 13.515 2.341 4.824 1.00 89.94 101 ASN A O 1
ATOM 735 N N . ARG A 1 102 ? 11.619 1.243 5.333 1.00 88.94 102 ARG A N 1
ATOM 736 C CA . ARG A 1 102 ? 11.749 1.318 6.797 1.00 88.94 102 ARG A CA 1
ATOM 737 C C . ARG A 1 102 ? 12.346 0.065 7.431 1.00 88.94 102 ARG A C 1
ATOM 739 O O . ARG A 1 102 ? 12.410 -0.034 8.649 1.00 88.94 102 ARG A O 1
ATOM 746 N N . GLY A 1 103 ? 12.831 -0.867 6.616 1.00 91.06 103 GLY A N 1
ATOM 747 C CA . GLY A 1 103 ? 13.588 -2.021 7.083 1.00 91.06 103 GLY A CA 1
ATOM 748 C C . GLY A 1 103 ? 12.814 -3.332 7.092 1.00 91.06 103 GLY A C 1
ATOM 749 O O . GLY A 1 103 ? 13.444 -4.360 7.337 1.00 91.06 103 GLY A O 1
ATOM 750 N N . ALA A 1 104 ? 11.521 -3.338 6.739 1.00 92.88 104 ALA A N 1
ATOM 751 C CA . ALA A 1 104 ? 10.779 -4.586 6.603 1.00 92.88 104 ALA A CA 1
ATOM 752 C C . ALA A 1 104 ? 11.479 -5.541 5.617 1.00 92.88 104 ALA A C 1
ATOM 754 O O . ALA A 1 104 ? 12.133 -5.145 4.634 1.00 92.88 104 ALA A O 1
ATOM 755 N N . SER A 1 105 ? 11.368 -6.829 5.903 1.00 95.81 105 SER A N 1
ATOM 756 C CA . SER A 1 105 ? 11.759 -7.897 4.995 1.00 95.81 105 SER A CA 1
ATOM 757 C C . SER A 1 105 ? 10.768 -8.006 3.833 1.00 95.81 105 SER A C 1
ATOM 759 O O . SER A 1 105 ? 9.625 -7.550 3.904 1.00 95.81 105 SER A O 1
ATOM 761 N N . ALA A 1 106 ? 11.195 -8.648 2.743 1.00 97.62 106 ALA A N 1
ATOM 762 C CA . ALA A 1 106 ? 10.284 -8.970 1.648 1.00 97.62 106 ALA A CA 1
ATOM 763 C C . ALA A 1 106 ? 9.132 -9.874 2.123 1.00 97.62 106 ALA A C 1
ATOM 765 O O . ALA A 1 106 ? 7.996 -9.660 1.717 1.00 97.62 106 ALA A O 1
ATOM 766 N N . ALA A 1 107 ? 9.413 -10.829 3.018 1.00 97.88 107 ALA A N 1
ATOM 767 C CA . ALA A 1 107 ? 8.419 -11.756 3.556 1.00 97.88 107 ALA A CA 1
ATOM 768 C C . ALA A 1 107 ? 7.298 -11.032 4.316 1.00 97.88 107 ALA A C 1
ATOM 770 O O . ALA A 1 107 ? 6.130 -11.255 4.017 1.00 97.88 107 ALA A O 1
ATOM 771 N N . GLU A 1 108 ? 7.640 -10.103 5.214 1.00 95.00 108 GLU A N 1
ATOM 772 C CA . GLU A 1 108 ? 6.642 -9.306 5.945 1.00 95.00 108 GLU A CA 1
ATOM 773 C C . GLU A 1 108 ? 5.777 -8.466 4.997 1.00 95.00 108 GLU A C 1
ATOM 775 O O . GLU A 1 108 ? 4.575 -8.310 5.204 1.00 95.00 108 GLU A O 1
ATOM 780 N N . VAL A 1 109 ? 6.367 -7.918 3.932 1.00 96.50 109 VAL A N 1
ATOM 781 C CA . VAL A 1 109 ? 5.614 -7.132 2.947 1.00 96.50 109 VAL A CA 1
ATOM 782 C C . VAL A 1 109 ? 4.671 -8.006 2.125 1.00 96.50 109 VAL A C 1
ATOM 784 O O . VAL A 1 109 ? 3.525 -7.608 1.914 1.00 96.50 109 VAL A O 1
ATOM 787 N N . ILE A 1 110 ? 5.118 -9.190 1.701 1.00 97.88 110 ILE A N 1
ATOM 788 C CA . ILE A 1 110 ? 4.278 -10.180 1.010 1.00 97.88 110 ILE A CA 1
ATOM 789 C C . ILE A 1 110 ? 3.104 -10.574 1.909 1.00 97.88 110 ILE A C 1
ATOM 791 O O . ILE A 1 110 ? 1.960 -10.476 1.478 1.00 97.88 110 ILE A O 1
ATOM 795 N N . GLU A 1 111 ? 3.365 -10.922 3.170 1.00 96.25 111 GLU A N 1
ATOM 796 C CA . GLU A 1 111 ? 2.328 -11.301 4.135 1.00 96.25 111 GLU A CA 1
ATOM 797 C C . GLU A 1 111 ? 1.273 -10.198 4.304 1.00 96.25 111 GLU A C 1
ATOM 799 O O . GLU A 1 111 ? 0.074 -10.467 4.282 1.00 96.25 111 GLU A O 1
ATOM 804 N N . ARG A 1 112 ? 1.693 -8.930 4.401 1.00 95.12 112 ARG A N 1
ATOM 805 C CA . ARG A 1 112 ? 0.769 -7.790 4.529 1.00 95.12 112 ARG A CA 1
ATOM 806 C C . ARG A 1 112 ? -0.062 -7.546 3.268 1.00 95.12 112 ARG A C 1
ATOM 808 O O . ARG A 1 112 ? -1.235 -7.171 3.380 1.00 95.12 112 ARG A O 1
ATOM 815 N N . ILE A 1 113 ? 0.535 -7.711 2.086 1.00 97.38 113 ILE A N 1
ATOM 816 C CA . ILE A 1 113 ? -0.176 -7.611 0.802 1.00 97.38 113 ILE A CA 1
ATOM 817 C C . ILE A 1 113 ? -1.223 -8.723 0.722 1.00 97.38 113 ILE A C 1
ATOM 819 O O . ILE A 1 113 ? -2.388 -8.424 0.465 1.00 97.38 113 ILE A O 1
ATOM 823 N N . ASP A 1 114 ? -0.832 -9.961 1.026 1.00 97.81 114 ASP A N 1
ATOM 824 C CA . ASP A 1 114 ? -1.696 -11.142 0.998 1.00 97.81 114 ASP A CA 1
ATOM 825 C C . ASP A 1 114 ? -2.851 -11.024 1.989 1.00 97.81 114 ASP A C 1
ATOM 827 O O . ASP A 1 114 ? -4.008 -11.132 1.589 1.00 97.81 114 ASP A O 1
ATOM 831 N N . ALA A 1 115 ? -2.571 -10.673 3.245 1.00 96.50 115 ALA A N 1
ATOM 832 C CA . ALA A 1 115 ? -3.604 -10.444 4.252 1.00 96.50 115 ALA A CA 1
ATOM 833 C C . ALA A 1 115 ? -4.597 -9.353 3.820 1.00 96.50 115 ALA A C 1
ATOM 835 O O . ALA A 1 115 ? -5.800 -9.471 4.048 1.00 96.50 115 ALA A O 1
ATOM 836 N N . THR A 1 116 ? -4.119 -8.292 3.161 1.00 96.75 116 THR A N 1
ATOM 837 C CA . THR A 1 116 ? -4.991 -7.213 2.677 1.00 96.75 116 THR A CA 1
ATOM 838 C C . THR A 1 116 ? -5.823 -7.636 1.472 1.00 96.75 116 THR A C 1
ATOM 840 O O . THR A 1 116 ? -7.022 -7.355 1.439 1.00 96.75 116 THR A O 1
ATOM 843 N N . ALA A 1 117 ? -5.223 -8.326 0.503 1.00 97.75 117 ALA A N 1
ATOM 844 C CA . ALA A 1 117 ? -5.927 -8.827 -0.668 1.00 97.75 117 ALA A CA 1
ATOM 845 C C . ALA A 1 117 ? -6.991 -9.865 -0.282 1.00 97.75 117 ALA A C 1
ATOM 847 O O . ALA A 1 117 ? -8.128 -9.765 -0.743 1.00 97.75 117 ALA A O 1
ATOM 848 N N . ASP A 1 118 ? -6.658 -10.800 0.608 1.00 97.69 118 ASP A N 1
ATOM 849 C CA . ASP A 1 118 ? -7.578 -11.832 1.090 1.00 97.69 118 ASP A CA 1
ATOM 850 C C . ASP A 1 118 ? -8.717 -11.215 1.920 1.00 97.69 118 ASP A C 1
ATOM 852 O O . ASP A 1 118 ? -9.878 -11.593 1.764 1.00 97.69 118 ASP 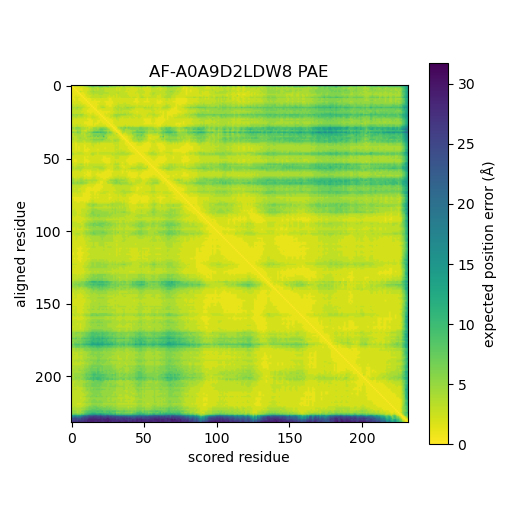A O 1
ATOM 856 N N . TRP A 1 119 ? -8.424 -10.202 2.747 1.00 96.69 119 TRP A N 1
ATOM 857 C CA . TRP A 1 119 ? -9.437 -9.489 3.533 1.00 96.69 119 TRP A CA 1
ATOM 858 C C . TRP A 1 119 ? -10.478 -8.768 2.664 1.00 96.69 119 TRP A C 1
ATOM 860 O O . TRP A 1 119 ? -11.668 -8.796 3.000 1.00 96.69 119 TRP A O 1
ATOM 870 N N . LEU A 1 120 ? -10.043 -8.146 1.562 1.00 97.38 120 LEU A N 1
ATOM 871 C CA . LEU A 1 120 ? -10.914 -7.512 0.564 1.00 97.38 120 LEU A CA 1
ATOM 872 C C . LEU A 1 120 ? -11.706 -8.569 -0.221 1.00 97.38 120 LEU A C 1
ATOM 874 O O . LEU A 1 120 ? -12.932 -8.502 -0.301 1.00 97.38 120 LEU A O 1
ATOM 878 N N . ALA A 1 121 ? -11.021 -9.590 -0.744 1.00 97.00 121 ALA A N 1
ATOM 879 C CA . ALA A 1 121 ? -11.641 -10.650 -1.537 1.00 97.00 121 ALA A CA 1
ATOM 880 C C . ALA A 1 121 ? -12.708 -11.428 -0.749 1.00 97.00 121 ALA A C 1
ATOM 882 O O . ALA A 1 121 ? -13.749 -11.776 -1.303 1.00 97.00 121 ALA A O 1
ATOM 883 N N . ALA A 1 122 ? -12.507 -11.632 0.557 1.00 97.38 122 ALA A N 1
ATOM 884 C CA . ALA A 1 122 ? -13.491 -12.259 1.441 1.00 97.38 122 ALA A CA 1
ATOM 885 C C . ALA A 1 122 ? -14.826 -11.491 1.531 1.00 97.38 122 ALA A C 1
ATOM 887 O O . ALA A 1 122 ? -15.832 -12.072 1.931 1.00 97.38 122 ALA A O 1
ATOM 888 N N . ALA A 1 123 ? -14.857 -10.206 1.161 1.00 97.00 123 ALA A N 1
ATOM 889 C CA . ALA A 1 123 ? -16.079 -9.405 1.070 1.00 97.00 123 ALA A CA 1
ATOM 890 C C . ALA A 1 123 ? -16.634 -9.283 -0.361 1.00 97.00 123 ALA A C 1
ATOM 892 O O . ALA A 1 123 ? -17.575 -8.525 -0.580 1.00 97.00 123 ALA A O 1
ATOM 893 N N . GLY A 1 124 ? -16.063 -10.008 -1.327 1.00 96.81 124 GLY A N 1
ATOM 894 C CA . GLY A 1 124 ? -16.506 -10.019 -2.723 1.00 96.81 124 GLY A CA 1
ATOM 895 C C . GLY A 1 124 ? -15.758 -9.062 -3.655 1.00 96.81 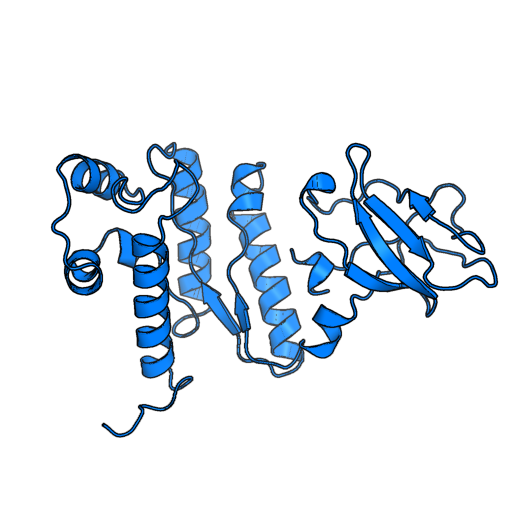124 GLY A C 1
ATOM 896 O O . GLY A 1 124 ? -16.046 -9.059 -4.851 1.00 96.81 124 GLY A O 1
ATOM 897 N N . ALA A 1 125 ? -14.781 -8.299 -3.156 1.00 96.94 125 ALA A N 1
ATOM 898 C CA . ALA A 1 125 ? -13.989 -7.402 -3.993 1.00 96.94 125 ALA A CA 1
ATOM 899 C C . ALA A 1 125 ? -13.138 -8.173 -5.008 1.00 96.94 125 ALA A C 1
ATOM 901 O O . ALA A 1 125 ? -12.456 -9.146 -4.662 1.00 96.94 125 ALA A O 1
ATOM 902 N N . ARG A 1 126 ? -13.061 -7.679 -6.249 1.00 96.62 126 ARG A N 1
ATOM 903 C CA . ARG A 1 126 ? -11.964 -8.064 -7.142 1.00 96.62 126 ARG A CA 1
ATOM 904 C C . ARG A 1 126 ? -10.734 -7.241 -6.762 1.00 96.62 126 ARG A C 1
ATOM 906 O O . ARG A 1 126 ? -10.796 -6.019 -6.661 1.00 96.62 126 ARG A O 1
ATOM 913 N N . VAL A 1 127 ? -9.593 -7.901 -6.566 1.00 97.69 127 VAL A N 1
ATOM 914 C CA . VAL A 1 127 ? -8.335 -7.238 -6.172 1.00 97.69 127 VAL A CA 1
ATOM 915 C C . VAL A 1 127 ? -7.284 -7.409 -7.259 1.00 97.69 127 VAL A C 1
ATOM 917 O O . VAL A 1 127 ? -6.994 -8.545 -7.642 1.00 97.69 127 VAL A O 1
ATOM 920 N N . LEU A 1 128 ? -6.726 -6.287 -7.725 1.00 98.31 128 LEU A N 1
ATOM 921 C CA . LEU A 1 128 ? -5.568 -6.214 -8.614 1.00 98.31 128 LEU A CA 1
ATOM 922 C C . LEU A 1 128 ? -4.369 -5.703 -7.812 1.00 98.31 128 LEU A C 1
ATOM 924 O O . LEU A 1 128 ? -4.414 -4.594 -7.281 1.00 98.31 128 LEU A O 1
ATOM 928 N N . VAL A 1 129 ? -3.296 -6.482 -7.730 1.00 98.44 129 VAL A N 1
ATOM 929 C CA . VAL A 1 129 ? -2.073 -6.101 -7.012 1.00 98.44 129 VAL A CA 1
ATOM 930 C C . VAL A 1 129 ? -1.093 -5.433 -7.967 1.00 98.44 129 VAL A C 1
ATOM 932 O O . VAL A 1 129 ? -0.768 -5.964 -9.027 1.00 98.44 129 VAL A O 1
ATOM 935 N N . ILE A 1 130 ? -0.603 -4.258 -7.582 1.00 98.69 130 ILE A N 1
ATOM 936 C CA . ILE A 1 130 ? 0.352 -3.480 -8.367 1.00 98.69 130 ILE A CA 1
ATOM 937 C C . ILE A 1 130 ? 1.763 -3.742 -7.836 1.00 98.69 130 ILE A C 1
ATOM 939 O O . ILE A 1 130 ? 2.049 -3.554 -6.650 1.00 98.69 130 ILE A O 1
ATOM 943 N N . GLY A 1 131 ? 2.652 -4.163 -8.733 1.00 98.00 131 GLY A N 1
ATOM 944 C CA . GLY A 1 131 ? 4.064 -4.379 -8.457 1.00 98.00 131 GLY A CA 1
ATOM 945 C C . GLY A 1 131 ? 4.782 -3.121 -7.974 1.00 98.00 131 GLY A C 1
ATOM 946 O O . GLY A 1 131 ? 4.455 -1.987 -8.333 1.00 98.00 131 GLY A O 1
ATOM 947 N N . GLN A 1 132 ? 5.788 -3.317 -7.133 1.00 97.31 132 GLN A N 1
ATOM 948 C CA . GLN A 1 132 ? 6.633 -2.238 -6.639 1.00 97.31 132 GLN A CA 1
ATOM 949 C C . GLN A 1 132 ? 7.678 -1.887 -7.696 1.00 97.31 132 GLN A C 1
ATOM 951 O O . GLN A 1 132 ? 8.145 -2.766 -8.412 1.00 97.31 132 GLN A O 1
ATOM 956 N N . PHE A 1 133 ? 8.099 -0.624 -7.756 1.00 96.62 133 PHE A N 1
ATOM 957 C CA . PHE A 1 133 ? 9.265 -0.240 -8.549 1.00 96.62 133 PHE A CA 1
ATOM 958 C C . PHE A 1 133 ? 10.434 0.181 -7.667 1.00 96.62 133 PHE A C 1
ATOM 960 O O . PHE A 1 133 ? 10.261 0.783 -6.604 1.00 96.62 133 PHE A O 1
ATOM 967 N N . THR A 1 134 ? 11.633 -0.078 -8.153 1.00 96.69 134 THR A N 1
ATOM 968 C CA . THR A 1 134 ? 12.915 0.359 -7.592 1.00 96.69 134 THR A CA 1
ATOM 969 C C . THR A 1 134 ? 13.144 1.846 -7.857 1.00 96.69 134 THR A C 1
ATOM 971 O O . THR A 1 134 ? 12.899 2.327 -8.965 1.00 96.69 134 THR A O 1
ATOM 974 N N . ASN A 1 135 ? 13.633 2.578 -6.860 1.00 95.50 135 ASN A N 1
ATOM 975 C CA . ASN A 1 135 ? 14.039 3.979 -7.012 1.00 95.50 135 ASN A CA 1
ATOM 976 C C . ASN A 1 135 ? 15.241 4.127 -7.964 1.00 95.50 135 ASN A C 1
ATOM 978 O O . ASN A 1 135 ? 15.972 3.164 -8.173 1.00 95.50 135 ASN A O 1
ATOM 982 N N . ASN A 1 136 ? 15.464 5.314 -8.535 1.00 91.94 136 ASN A N 1
ATOM 983 C CA . ASN A 1 136 ? 16.745 5.605 -9.194 1.00 91.94 136 ASN A CA 1
ATOM 984 C C . ASN A 1 136 ? 17.840 5.723 -8.131 1.00 91.94 136 ASN A C 1
ATOM 986 O O . ASN A 1 136 ? 17.573 6.192 -7.022 1.00 91.94 136 ASN A O 1
ATOM 990 N N . GLY A 1 137 ? 19.038 5.235 -8.449 1.00 89.81 137 GLY A N 1
ATOM 991 C CA . GLY A 1 137 ? 20.124 5.088 -7.478 1.00 89.81 137 GLY A CA 1
ATOM 992 C C . GLY A 1 137 ? 19.831 4.078 -6.361 1.00 89.81 137 GLY A C 1
ATOM 993 O O . GLY A 1 137 ? 20.447 4.141 -5.305 1.00 89.81 137 GLY A O 1
ATOM 994 N N . CYS A 1 138 ? 18.872 3.163 -6.546 1.00 93.50 138 CYS A N 1
ATOM 995 C CA . CYS A 1 138 ? 18.557 2.158 -5.532 1.00 93.50 138 CYS A CA 1
ATOM 996 C C . CYS A 1 138 ? 19.747 1.214 -5.300 1.00 93.50 138 CYS A C 1
ATOM 998 O O . CYS A 1 138 ? 20.352 0.715 -6.251 1.00 93.50 138 CYS A O 1
ATOM 1000 N N . GLU A 1 139 ? 20.032 0.912 -4.036 1.00 93.75 139 GLU A N 1
ATOM 1001 C CA . GLU A 1 139 ? 21.066 -0.051 -3.655 1.00 93.75 139 GLU A CA 1
ATOM 1002 C C . GLU A 1 139 ? 20.670 -1.497 -4.027 1.00 93.75 139 GLU A C 1
ATOM 1004 O O . GLU A 1 139 ? 19.474 -1.828 -4.011 1.00 93.75 139 GLU A O 1
ATOM 1009 N N . PRO A 1 140 ? 21.641 -2.391 -4.320 1.00 94.25 140 PRO A N 1
ATOM 1010 C CA . PRO A 1 140 ? 21.371 -3.771 -4.732 1.00 94.25 140 PRO A CA 1
ATOM 1011 C C . PRO A 1 140 ? 20.461 -4.552 -3.775 1.00 94.25 140 PRO A C 1
ATOM 1013 O O . PRO A 1 140 ? 19.474 -5.133 -4.220 1.00 94.25 140 PRO A O 1
ATOM 1016 N N . GLY A 1 141 ? 20.715 -4.502 -2.462 1.00 95.31 141 GLY A N 1
ATOM 1017 C CA . GLY A 1 141 ? 19.919 -5.260 -1.486 1.00 95.31 141 GLY A CA 1
ATOM 1018 C C . GLY A 1 141 ? 18.449 -4.825 -1.426 1.00 95.31 141 GLY A C 1
ATOM 1019 O O . GLY A 1 141 ? 17.554 -5.643 -1.223 1.00 95.31 141 GLY A O 1
ATOM 1020 N N . MET A 1 142 ? 18.161 -3.541 -1.665 1.00 95.62 142 MET A N 1
ATOM 1021 C CA . MET A 1 142 ? 16.778 -3.065 -1.772 1.00 95.62 142 MET A CA 1
ATOM 1022 C C . MET A 1 142 ? 16.125 -3.527 -3.083 1.00 95.62 142 MET A C 1
ATOM 1024 O O . MET A 1 142 ? 14.954 -3.913 -3.081 1.00 95.62 142 MET A O 1
ATOM 1028 N N . ARG A 1 143 ? 16.877 -3.561 -4.195 1.00 95.81 143 ARG A N 1
ATOM 1029 C CA . ARG A 1 143 ? 16.380 -4.134 -5.458 1.00 95.81 143 ARG A CA 1
ATOM 1030 C C . ARG A 1 143 ? 16.021 -5.608 -5.316 1.00 95.81 143 ARG A C 1
ATOM 1032 O O . ARG A 1 143 ? 14.989 -6.023 -5.837 1.00 95.81 143 ARG A O 1
ATOM 1039 N N . GLU A 1 144 ? 16.829 -6.386 -4.605 1.00 97.12 144 GLU A N 1
ATOM 1040 C CA . GLU A 1 144 ? 16.562 -7.806 -4.345 1.00 97.12 144 GLU A CA 1
ATOM 1041 C C . GLU A 1 144 ? 15.260 -7.995 -3.562 1.00 97.12 144 GLU A C 1
ATOM 1043 O O . GLU A 1 144 ? 14.411 -8.790 -3.967 1.00 97.12 144 GLU A O 1
ATOM 1048 N N . LYS A 1 145 ? 15.037 -7.199 -2.506 1.00 98.00 145 LYS A N 1
ATOM 1049 C CA . LYS A 1 145 ? 13.772 -7.217 -1.754 1.00 98.00 145 LYS A CA 1
ATOM 1050 C C . LYS A 1 145 ? 12.568 -6.890 -2.640 1.00 98.00 145 LYS A C 1
ATOM 1052 O O . LYS A 1 145 ? 11.574 -7.610 -2.606 1.00 98.00 145 LYS A O 1
ATOM 1057 N N . ILE A 1 146 ? 12.656 -5.832 -3.448 1.00 97.88 146 ILE A N 1
ATOM 1058 C CA . ILE A 1 146 ? 11.586 -5.439 -4.380 1.00 97.88 146 ILE A CA 1
ATOM 1059 C C . ILE A 1 146 ? 11.325 -6.544 -5.410 1.00 97.88 146 ILE A C 1
ATOM 1061 O O . ILE A 1 146 ? 10.172 -6.881 -5.671 1.00 97.88 146 ILE A O 1
ATOM 1065 N N . THR A 1 147 ? 12.385 -7.147 -5.947 1.00 97.75 147 THR A N 1
ATOM 1066 C CA . THR A 1 147 ? 12.292 -8.257 -6.904 1.00 97.75 147 THR A CA 1
ATOM 1067 C C . THR A 1 147 ? 11.599 -9.465 -6.279 1.00 97.75 147 THR A C 1
ATOM 1069 O O . THR A 1 147 ? 10.715 -10.043 -6.905 1.00 97.75 147 THR A O 1
ATOM 1072 N N . ALA A 1 148 ? 11.927 -9.809 -5.031 1.00 98.38 148 ALA A N 1
ATOM 1073 C CA . ALA A 1 148 ? 11.282 -10.901 -4.306 1.00 98.38 148 ALA A CA 1
ATOM 1074 C C . ALA A 1 148 ? 9.782 -10.645 -4.077 1.00 98.38 148 ALA A C 1
ATOM 1076 O O . ALA A 1 148 ? 8.965 -11.523 -4.354 1.00 98.38 148 ALA A O 1
ATOM 1077 N N . VAL A 1 149 ? 9.405 -9.434 -3.642 1.00 98.62 149 VAL A N 1
ATOM 1078 C CA . VAL A 1 149 ? 7.990 -9.044 -3.480 1.00 98.62 149 VAL A CA 1
ATOM 1079 C C . VAL A 1 149 ? 7.246 -9.126 -4.815 1.00 98.62 149 VAL A C 1
ATOM 1081 O O . VAL A 1 149 ? 6.141 -9.663 -4.878 1.00 98.62 149 VAL A O 1
ATOM 1084 N N . ASN A 1 150 ? 7.852 -8.632 -5.897 1.00 98.62 150 ASN A N 1
ATOM 1085 C CA . ASN A 1 150 ? 7.233 -8.656 -7.219 1.00 98.62 150 ASN A CA 1
ATOM 1086 C C . ASN A 1 150 ? 7.061 -10.074 -7.764 1.00 98.62 150 ASN A C 1
ATOM 1088 O O . ASN A 1 150 ? 5.993 -10.398 -8.276 1.00 98.62 150 ASN A O 1
ATOM 1092 N N . ALA A 1 151 ? 8.072 -10.932 -7.612 1.00 98.62 151 ALA A N 1
ATOM 1093 C CA . ALA A 1 151 ? 7.999 -12.323 -8.043 1.00 98.62 151 ALA A CA 1
ATOM 1094 C C . ALA A 1 151 ? 6.912 -13.096 -7.280 1.00 98.62 151 ALA A C 1
ATOM 1096 O O . ALA A 1 151 ? 6.132 -13.821 -7.897 1.00 98.62 151 ALA A O 1
ATOM 1097 N N . ALA A 1 152 ? 6.811 -12.898 -5.961 1.00 98.56 152 ALA A N 1
ATOM 1098 C CA . ALA A 1 152 ? 5.750 -13.493 -5.152 1.00 98.56 152 ALA A CA 1
ATOM 1099 C C . ALA A 1 152 ? 4.359 -12.991 -5.573 1.00 98.56 152 ALA A C 1
ATOM 1101 O O . ALA A 1 152 ? 3.434 -13.789 -5.728 1.00 98.56 152 ALA A O 1
ATOM 1102 N N . GLY A 1 153 ? 4.223 -11.686 -5.830 1.00 98.44 153 GLY A N 1
ATOM 1103 C CA . GLY A 1 153 ? 2.983 -11.096 -6.331 1.00 98.44 153 GLY A CA 1
ATOM 1104 C C . GLY A 1 153 ? 2.566 -11.672 -7.687 1.00 98.44 153 GLY A C 1
ATOM 1105 O O . GLY A 1 153 ? 1.436 -12.134 -7.841 1.00 98.44 153 GLY A O 1
ATOM 1106 N N . ALA A 1 154 ? 3.483 -11.720 -8.652 1.00 98.50 154 ALA A N 1
ATOM 1107 C CA . ALA A 1 154 ? 3.218 -12.302 -9.965 1.00 98.50 154 ALA A CA 1
ATOM 1108 C C . ALA A 1 154 ? 2.796 -13.778 -9.862 1.00 98.50 154 ALA A C 1
ATOM 1110 O O . ALA A 1 154 ? 1.811 -14.181 -10.479 1.00 98.50 154 ALA A O 1
ATOM 1111 N N . ALA A 1 155 ? 3.496 -14.566 -9.039 1.00 98.62 155 ALA A N 1
ATOM 1112 C CA . ALA A 1 155 ? 3.201 -15.983 -8.843 1.00 98.62 155 ALA A CA 1
ATOM 1113 C C . ALA A 1 155 ? 1.833 -16.227 -8.184 1.00 98.62 155 ALA A C 1
ATOM 1115 O O . ALA A 1 155 ? 1.111 -17.134 -8.596 1.00 98.62 155 ALA A O 1
ATOM 1116 N N . ARG A 1 156 ? 1.461 -15.429 -7.174 1.00 98.31 156 ARG A N 1
ATOM 1117 C CA . ARG A 1 156 ? 0.198 -15.599 -6.440 1.00 98.31 156 ARG A CA 1
ATOM 1118 C C . ARG A 1 156 ? -1.011 -15.079 -7.212 1.00 98.31 156 ARG A C 1
ATOM 1120 O O . ARG A 1 156 ? -2.065 -15.713 -7.206 1.00 98.31 156 ARG A O 1
ATOM 1127 N N . TYR A 1 157 ? -0.895 -13.897 -7.812 1.00 98.19 157 TYR A N 1
ATOM 1128 C CA . TYR A 1 157 ? -2.053 -13.180 -8.342 1.00 98.19 157 TYR A CA 1
ATOM 1129 C C . TYR A 1 157 ? -2.259 -13.391 -9.849 1.00 98.19 157 TYR A C 1
ATOM 1131 O O . TYR A 1 157 ? -3.376 -13.170 -10.319 1.00 98.19 157 TYR A O 1
ATOM 1139 N N . GLY A 1 158 ? -1.254 -13.869 -10.595 1.00 97.56 158 GLY A N 1
ATOM 1140 C CA . GLY A 1 158 ? -1.371 -14.152 -12.031 1.00 97.56 158 GLY A CA 1
ATOM 1141 C C . GLY A 1 158 ? -1.860 -12.929 -12.810 1.00 97.56 158 GLY A C 1
ATOM 1142 O O . GLY A 1 158 ? -1.332 -11.834 -12.637 1.00 97.56 158 GLY A O 1
ATOM 1143 N N . ASP A 1 159 ? -2.934 -13.078 -13.587 1.00 96.88 159 ASP A N 1
ATOM 1144 C CA . ASP A 1 159 ? -3.562 -11.965 -14.320 1.00 96.88 159 ASP A CA 1
ATOM 1145 C C . ASP A 1 159 ? -4.074 -10.843 -13.402 1.00 96.88 159 ASP A C 1
ATOM 1147 O O . ASP A 1 159 ? -4.309 -9.722 -13.847 1.00 96.88 159 ASP A O 1
ATOM 1151 N N . ARG A 1 160 ? -4.221 -11.096 -12.096 1.00 97.25 160 ARG A N 1
ATOM 1152 C CA . ARG A 1 160 ? -4.555 -10.066 -11.105 1.00 97.25 160 ARG A CA 1
ATOM 1153 C C . ARG A 1 160 ? -3.326 -9.325 -10.558 1.00 97.25 160 ARG A C 1
ATOM 1155 O O . ARG A 1 160 ? -3.435 -8.642 -9.542 1.00 97.25 160 ARG A O 1
ATOM 1162 N N . TYR A 1 161 ? -2.174 -9.445 -11.211 1.00 98.50 161 TYR A N 1
ATOM 1163 C CA . TYR A 1 161 ? -0.946 -8.711 -10.914 1.00 98.50 161 TYR A CA 1
ATOM 1164 C C . TYR A 1 161 ? -0.539 -7.812 -12.085 1.00 98.50 161 TYR A C 1
ATOM 1166 O O . TYR A 1 161 ? -0.610 -8.232 -13.238 1.00 98.50 161 TYR A O 1
ATOM 1174 N N . VAL A 1 162 ? -0.045 -6.603 -11.794 1.00 98.31 162 VAL A N 1
ATOM 1175 C CA . VAL A 1 162 ? 0.565 -5.718 -12.803 1.00 98.31 162 VAL A CA 1
ATOM 1176 C C . VAL A 1 162 ? 2.013 -5.419 -12.457 1.00 98.31 162 VAL A C 1
ATOM 1178 O O . VAL A 1 162 ? 2.298 -4.757 -11.457 1.00 98.31 162 VAL A O 1
ATOM 1181 N N . ASP A 1 163 ? 2.931 -5.846 -13.322 1.00 97.31 163 ASP A N 1
ATOM 1182 C CA . ASP A 1 163 ? 4.365 -5.616 -13.155 1.00 97.31 163 ASP A CA 1
ATOM 1183 C C . ASP A 1 163 ? 4.786 -4.223 -13.651 1.00 97.31 163 ASP A C 1
ATOM 1185 O O . ASP A 1 163 ? 5.261 -4.024 -14.774 1.00 97.31 163 ASP A O 1
ATOM 1189 N N . VAL A 1 164 ? 4.634 -3.235 -12.770 1.00 97.75 164 VAL A N 1
ATOM 1190 C CA . VAL A 1 164 ? 5.061 -1.854 -13.031 1.00 97.75 164 VAL A CA 1
ATOM 1191 C C . VAL A 1 164 ? 6.577 -1.741 -13.204 1.00 97.75 164 VAL A C 1
ATOM 1193 O O . VAL A 1 164 ? 7.031 -0.916 -13.998 1.00 97.75 164 VAL A O 1
ATOM 1196 N N . GLN A 1 165 ? 7.374 -2.550 -12.499 1.00 97.19 165 GLN A N 1
ATOM 1197 C CA . GLN A 1 165 ? 8.830 -2.509 -12.628 1.00 97.19 165 GLN A CA 1
ATOM 1198 C C . GLN A 1 165 ? 9.243 -2.917 -14.040 1.00 97.19 165 GLN A C 1
ATOM 1200 O O . GLN A 1 165 ? 9.969 -2.179 -14.705 1.00 97.19 165 GLN A O 1
ATOM 1205 N N . ARG A 1 166 ? 8.743 -4.054 -14.529 1.00 96.94 166 ARG A N 1
ATOM 1206 C CA . ARG A 1 166 ? 9.008 -4.519 -15.892 1.00 96.94 166 ARG A CA 1
ATOM 1207 C C . ARG A 1 166 ? 8.597 -3.475 -16.923 1.00 96.94 166 ARG A C 1
ATOM 1209 O O . ARG A 1 166 ? 9.383 -3.194 -17.825 1.00 96.94 166 ARG A O 1
ATOM 1216 N N . PHE A 1 167 ? 7.422 -2.863 -16.770 1.00 97.31 167 PHE A N 1
ATOM 1217 C CA . PHE A 1 167 ? 6.972 -1.794 -17.663 1.00 97.31 167 PHE A CA 1
ATOM 1218 C C . PHE A 1 167 ? 7.936 -0.598 -17.677 1.00 97.31 167 PHE A C 1
ATOM 1220 O O . PHE A 1 167 ? 8.335 -0.151 -18.752 1.00 97.31 167 PHE A O 1
ATOM 1227 N N . LEU A 1 168 ? 8.378 -0.110 -16.515 1.00 96.38 168 LEU A N 1
ATOM 1228 C CA . LEU A 1 168 ? 9.306 1.027 -16.431 1.00 96.38 168 LEU A CA 1
ATOM 1229 C C . LEU A 1 168 ? 10.693 0.728 -17.024 1.00 96.38 168 LEU A C 1
ATOM 1231 O O . LEU A 1 168 ? 11.397 1.643 -17.451 1.00 96.38 168 LEU A O 1
ATOM 1235 N N . LEU A 1 169 ? 11.086 -0.545 -17.074 1.00 95.88 169 LEU A N 1
ATOM 1236 C CA . LEU A 1 169 ? 12.327 -0.988 -17.708 1.00 95.88 169 LEU A CA 1
ATOM 1237 C C . LEU A 1 169 ? 12.166 -1.298 -19.203 1.00 95.88 169 LEU A C 1
ATOM 1239 O O . LEU A 1 169 ? 13.169 -1.434 -19.911 1.00 95.88 169 LEU A O 1
ATOM 1243 N N . SER A 1 170 ? 10.933 -1.389 -19.698 1.00 94.25 170 SER A N 1
ATOM 1244 C CA . SER A 1 170 ? 10.613 -1.838 -21.053 1.00 94.25 170 SER A CA 1
ATOM 1245 C C . SER A 1 170 ? 10.826 -0.759 -22.128 1.00 94.25 170 SER A C 1
ATOM 1247 O O . SER A 1 170 ? 10.819 0.444 -21.845 1.00 94.25 170 SER A O 1
ATOM 1249 N N . PRO A 1 171 ? 10.991 -1.153 -23.402 1.00 90.69 171 PRO A N 1
ATOM 1250 C CA . PRO A 1 171 ? 10.867 -0.236 -24.534 1.00 90.69 171 PRO A CA 1
ATOM 1251 C C . PRO A 1 171 ? 9.457 0.361 -24.696 1.00 90.69 171 PRO A C 1
ATOM 1253 O O . PRO A 1 171 ? 9.335 1.456 -25.246 1.00 90.69 171 PRO A O 1
ATOM 1256 N N . GLU A 1 172 ? 8.403 -0.308 -24.200 1.00 90.06 172 GLU A N 1
ATOM 1257 C CA . GLU A 1 172 ? 7.013 0.172 -24.303 1.00 90.06 172 GLU A CA 1
ATOM 1258 C C . GLU A 1 172 ? 6.823 1.545 -23.641 1.00 90.06 172 GLU A C 1
ATOM 1260 O O . GLU A 1 172 ? 6.000 2.348 -24.082 1.00 90.06 172 GLU A O 1
ATOM 1265 N N . LEU A 1 173 ? 7.636 1.860 -22.629 1.00 92.75 173 LEU A N 1
ATOM 1266 C CA . LEU A 1 173 ? 7.606 3.142 -21.932 1.00 92.75 173 LEU A CA 1
ATOM 1267 C C . LEU A 1 173 ? 7.759 4.347 -22.875 1.00 92.75 173 LEU A C 1
ATOM 1269 O O . LEU A 1 173 ? 7.111 5.378 -22.680 1.00 92.75 173 LEU A O 1
ATOM 1273 N N . THR A 1 174 ? 8.582 4.233 -23.919 1.00 91.12 174 THR A N 1
ATOM 1274 C CA . THR A 1 174 ? 8.773 5.310 -24.903 1.00 91.12 174 THR A CA 1
ATOM 1275 C C . THR A 1 174 ? 7.521 5.530 -25.744 1.00 91.12 174 THR A C 1
ATOM 1277 O O . THR A 1 174 ? 7.172 6.679 -26.011 1.00 91.12 174 THR A O 1
ATOM 1280 N N . ALA A 1 175 ? 6.805 4.462 -26.106 1.00 87.94 175 ALA A N 1
ATOM 1281 C CA . ALA A 1 175 ? 5.556 4.574 -26.858 1.00 87.94 175 ALA A CA 1
ATOM 1282 C C . ALA A 1 175 ? 4.469 5.296 -26.046 1.00 87.94 175 ALA A C 1
ATOM 1284 O O . ALA A 1 175 ? 3.701 6.077 -26.599 1.00 87.94 175 ALA A O 1
ATOM 1285 N N . VAL A 1 176 ? 4.444 5.083 -24.726 1.00 89.00 176 VAL A N 1
ATOM 1286 C CA . VAL A 1 176 ? 3.473 5.719 -23.823 1.00 89.00 176 VAL A CA 1
ATOM 1287 C C . VAL A 1 176 ? 3.847 7.167 -23.492 1.00 89.00 176 VAL A C 1
ATOM 1289 O O . VAL A 1 176 ? 2.979 8.031 -23.404 1.00 89.00 176 VAL A O 1
ATOM 1292 N N . THR A 1 177 ? 5.134 7.452 -23.293 1.00 90.12 177 THR A N 1
ATOM 1293 C CA . THR A 1 177 ? 5.594 8.789 -22.876 1.00 90.12 177 THR A CA 1
ATOM 1294 C C . THR A 1 177 ? 5.858 9.736 -24.046 1.00 90.12 177 THR A C 1
ATOM 1296 O O . THR A 1 177 ? 5.953 10.944 -23.830 1.00 90.12 177 THR A O 1
ATOM 1299 N N . GLY A 1 178 ? 6.016 9.212 -25.268 1.00 89.06 178 GLY A N 1
ATOM 1300 C CA . GLY A 1 178 ? 6.439 9.981 -26.442 1.00 89.06 178 GLY A CA 1
ATOM 1301 C C . GLY A 1 178 ? 7.866 10.526 -26.329 1.00 89.06 178 GLY A C 1
ATOM 1302 O O . GLY A 1 178 ? 8.240 11.431 -27.073 1.00 89.06 178 GLY A O 1
ATOM 1303 N N . ARG A 1 179 ? 8.657 10.020 -25.372 1.00 87.25 179 ARG A N 1
ATOM 1304 C CA . ARG A 1 179 ? 10.001 10.515 -25.063 1.00 87.25 179 ARG A CA 1
ATOM 1305 C C . ARG A 1 179 ? 11.028 9.395 -25.233 1.00 87.25 179 ARG A C 1
ATOM 1307 O O . ARG A 1 179 ? 10.885 8.341 -24.603 1.00 87.25 179 ARG A O 1
ATOM 1314 N N . PRO A 1 180 ? 12.065 9.589 -26.066 1.00 91.25 180 PRO A N 1
ATOM 1315 C CA . PRO A 1 180 ? 13.182 8.657 -26.096 1.00 91.25 180 PRO A CA 1
ATOM 1316 C C . PRO A 1 180 ? 13.924 8.702 -24.748 1.00 91.25 180 PRO A C 1
ATOM 1318 O O . PRO A 1 180 ? 13.993 9.771 -24.135 1.00 91.25 180 PRO A O 1
ATOM 1321 N N . PRO A 1 181 ? 14.471 7.569 -24.273 1.00 94.19 181 PRO A N 1
ATOM 1322 C CA . PRO A 1 181 ? 15.221 7.547 -23.025 1.00 94.19 181 PRO A CA 1
ATOM 1323 C C . PRO A 1 181 ? 16.521 8.347 -23.169 1.00 94.19 181 PRO A C 1
ATOM 1325 O O . PRO A 1 181 ? 17.181 8.296 -24.209 1.00 94.19 181 PRO A O 1
ATOM 1328 N N . THR A 1 182 ? 16.908 9.058 -22.112 1.00 95.62 182 THR A N 1
ATOM 1329 C CA . THR A 1 182 ? 18.239 9.673 -22.019 1.00 95.62 182 THR A CA 1
ATOM 1330 C C . THR A 1 182 ? 19.320 8.610 -21.773 1.00 95.62 182 THR A C 1
ATOM 1332 O O . THR A 1 182 ? 19.024 7.442 -21.505 1.00 95.62 182 THR A O 1
ATOM 1335 N N . ALA A 1 183 ? 20.598 8.998 -21.835 1.00 97.00 183 ALA A N 1
ATOM 1336 C CA . ALA A 1 183 ? 21.694 8.105 -21.452 1.00 97.00 183 ALA A CA 1
ATOM 1337 C C . ALA A 1 183 ? 21.569 7.637 -19.986 1.00 97.00 183 ALA A C 1
ATOM 1339 O O . ALA A 1 183 ? 21.755 6.452 -19.706 1.00 97.00 183 ALA A O 1
ATOM 1340 N N . ASP A 1 184 ? 21.169 8.537 -19.083 1.00 96.31 184 ASP A N 1
ATOM 1341 C CA . ASP A 1 184 ? 20.975 8.233 -17.661 1.00 96.31 184 ASP A CA 1
ATOM 1342 C C . ASP A 1 184 ? 19.777 7.304 -17.432 1.00 96.31 184 ASP A C 1
ATOM 1344 O O . ASP A 1 184 ? 19.855 6.375 -16.629 1.00 96.31 184 ASP A O 1
ATOM 1348 N N . ASP A 1 185 ? 18.691 7.480 -18.194 1.00 96.44 185 ASP A N 1
ATOM 1349 C CA . ASP A 1 185 ? 17.557 6.554 -18.171 1.00 96.44 185 ASP A CA 1
ATOM 1350 C C . ASP A 1 185 ? 17.994 5.140 -18.548 1.00 96.44 185 ASP A C 1
ATOM 1352 O O . ASP A 1 185 ? 17.593 4.170 -17.909 1.00 96.44 185 ASP A O 1
ATOM 1356 N N . LEU A 1 186 ? 18.822 5.005 -19.585 1.00 96.00 186 LEU A N 1
ATOM 1357 C CA . LEU A 1 186 ? 19.336 3.707 -20.013 1.00 96.00 186 LEU A CA 1
ATOM 1358 C C . LEU A 1 186 ? 20.272 3.092 -18.967 1.00 96.00 186 LEU A C 1
ATOM 1360 O O . LEU A 1 186 ? 20.220 1.879 -18.761 1.00 96.00 186 LEU A O 1
ATOM 1364 N N . ALA A 1 187 ? 21.106 3.898 -18.308 1.00 96.56 187 ALA A N 1
ATOM 1365 C CA . ALA A 1 187 ? 21.995 3.432 -17.249 1.00 96.56 187 ALA A CA 1
ATOM 1366 C C . ALA A 1 187 ? 21.207 2.902 -16.040 1.00 96.56 187 ALA A C 1
ATOM 1368 O O . ALA A 1 187 ? 21.419 1.763 -15.622 1.00 96.56 187 ALA A O 1
ATOM 1369 N N . GLU A 1 188 ? 20.237 3.670 -15.538 1.00 96.81 188 GLU A N 1
ATOM 1370 C CA . GLU A 1 188 ? 19.379 3.250 -14.423 1.00 96.81 188 GLU A CA 1
ATOM 1371 C C . GLU A 1 188 ? 18.528 2.036 -14.801 1.00 96.81 188 GLU A C 1
ATOM 1373 O O . GLU A 1 188 ? 18.455 1.071 -14.042 1.00 96.81 188 GLU A O 1
ATOM 1378 N N . ARG A 1 189 ? 17.969 1.997 -16.016 1.00 95.62 189 ARG A N 1
ATOM 1379 C CA . ARG A 1 189 ? 17.206 0.829 -16.473 1.00 95.62 189 ARG A CA 1
ATOM 1380 C C . ARG A 1 189 ? 18.054 -0.440 -16.524 1.00 95.62 189 ARG A C 1
ATOM 1382 O O . ARG A 1 189 ? 17.572 -1.503 -16.142 1.00 95.62 189 ARG A O 1
ATOM 1389 N N . ARG A 1 190 ? 19.319 -0.346 -16.950 1.00 95.50 190 ARG A N 1
ATOM 1390 C CA . ARG A 1 190 ? 20.267 -1.478 -16.916 1.00 95.50 190 ARG A CA 1
ATOM 1391 C C . ARG A 1 190 ? 20.585 -1.921 -15.492 1.00 95.50 190 ARG A C 1
ATOM 1393 O O . ARG A 1 190 ? 20.736 -3.115 -15.260 1.00 95.50 190 ARG A O 1
ATOM 1400 N N . ALA A 1 191 ? 20.646 -0.984 -14.549 1.00 95.50 191 ALA A N 1
ATOM 1401 C CA . ALA A 1 191 ? 20.774 -1.287 -13.126 1.00 95.50 191 ALA A CA 1
ATOM 1402 C C . ALA A 1 191 ? 19.477 -1.851 -12.510 1.00 95.50 191 ALA A C 1
ATOM 1404 O O . ALA A 1 191 ? 19.470 -2.227 -11.339 1.00 95.50 191 ALA A O 1
ATOM 1405 N N . GLY A 1 192 ? 18.388 -1.920 -13.281 1.00 96.25 192 GLY A N 1
ATOM 1406 C CA . GLY A 1 192 ? 17.086 -2.373 -12.816 1.00 96.25 192 GLY A CA 1
ATOM 1407 C C . GLY A 1 192 ? 16.364 -1.328 -11.975 1.00 96.25 192 GLY A C 1
ATOM 1408 O O . GLY A 1 192 ? 15.629 -1.716 -11.080 1.00 96.25 192 GLY A O 1
ATOM 1409 N N . ASN A 1 193 ? 16.584 -0.040 -12.244 1.00 97.06 193 ASN A N 1
ATOM 1410 C CA . ASN A 1 193 ? 16.023 1.103 -11.532 1.00 97.06 193 ASN A CA 1
ATOM 1411 C C . ASN A 1 193 ? 15.048 1.916 -12.402 1.00 97.06 193 ASN A C 1
ATOM 1413 O O . ASN A 1 193 ? 15.110 1.873 -13.634 1.00 97.06 193 ASN A O 1
ATOM 1417 N N . LYS A 1 194 ? 14.153 2.697 -11.771 1.00 96.00 194 LYS A N 1
ATOM 1418 C CA . LYS A 1 194 ? 13.273 3.608 -12.523 1.00 96.00 194 LYS A CA 1
ATOM 1419 C C . LYS A 1 194 ? 14.082 4.688 -13.268 1.00 96.00 194 LYS A C 1
ATOM 1421 O O . LYS A 1 194 ? 15.085 5.155 -12.733 1.00 96.00 194 LYS A O 1
ATOM 1426 N N . PRO A 1 195 ? 13.629 5.157 -14.444 1.00 95.69 195 PRO A N 1
ATOM 1427 C CA . PRO A 1 195 ? 14.319 6.213 -15.189 1.00 95.69 195 PRO A CA 1
ATOM 1428 C C . PRO A 1 195 ? 14.307 7.578 -14.465 1.00 95.69 195 PRO A C 1
ATOM 1430 O O . PRO A 1 195 ? 13.235 8.021 -14.021 1.00 95.69 195 PRO A O 1
ATOM 1433 N N . PRO A 1 196 ? 15.441 8.302 -14.373 1.00 95.81 196 PRO A N 1
ATOM 1434 C CA . PRO A 1 196 ? 15.493 9.649 -13.806 1.00 95.81 196 PRO A CA 1
ATOM 1435 C C . PRO A 1 196 ? 14.602 10.662 -14.530 1.00 95.81 196 PRO A C 1
ATOM 1437 O O . PRO A 1 196 ? 14.009 11.512 -13.874 1.00 95.81 196 PRO A O 1
ATOM 1440 N N . SER A 1 197 ? 14.418 10.553 -15.850 1.00 94.56 197 SER A N 1
ATOM 1441 C CA . SER A 1 197 ? 13.571 11.491 -16.610 1.00 94.56 197 SER A CA 1
ATOM 1442 C C . SER A 1 197 ? 12.086 11.449 -16.221 1.00 94.56 197 SER A C 1
ATOM 1444 O O . SER A 1 197 ? 11.330 12.385 -16.501 1.00 94.56 197 SER A O 1
ATOM 1446 N N . LEU A 1 198 ? 11.660 10.381 -15.541 1.00 93.81 198 LEU A N 1
ATOM 1447 C CA . LEU A 1 198 ? 10.313 10.212 -14.999 1.00 93.81 198 LEU A CA 1
ATOM 1448 C C . LEU A 1 198 ? 10.250 10.422 -13.486 1.00 93.81 198 LEU A C 1
ATOM 1450 O O . LEU A 1 198 ? 9.253 10.060 -12.864 1.00 93.81 198 LEU A O 1
ATOM 1454 N N . SER A 1 199 ? 11.287 11.009 -12.894 1.00 95.12 199 SER A N 1
ATOM 1455 C CA . SER A 1 199 ? 11.454 11.136 -11.450 1.00 95.12 199 SER A CA 1
ATOM 1456 C C . SER A 1 199 ? 11.497 12.600 -11.018 1.00 95.12 199 SER A C 1
ATOM 1458 O O . SER A 1 199 ? 12.263 13.384 -11.566 1.00 95.12 199 SER A O 1
ATOM 1460 N N . THR A 1 200 ? 10.674 12.974 -10.037 1.00 94.75 200 THR A N 1
ATOM 1461 C CA . THR A 1 200 ? 10.780 14.294 -9.383 1.00 94.75 200 THR A CA 1
ATOM 1462 C C . THR A 1 200 ? 11.937 14.289 -8.384 1.00 94.75 200 THR A C 1
ATOM 1464 O O . THR A 1 200 ? 12.655 15.271 -8.240 1.00 94.75 200 THR A O 1
ATOM 1467 N N . ASP A 1 201 ? 12.125 13.149 -7.722 1.00 93.06 201 ASP A N 1
ATOM 1468 C CA . ASP A 1 201 ? 13.209 12.857 -6.792 1.00 93.06 201 ASP A CA 1
ATOM 1469 C C . ASP A 1 201 ? 13.486 11.332 -6.807 1.00 93.06 201 ASP A C 1
ATOM 1471 O O . ASP A 1 201 ? 12.822 10.590 -7.554 1.00 93.06 201 ASP A O 1
ATOM 1475 N N . PRO A 1 202 ? 14.442 10.818 -6.006 1.00 90.12 202 PRO A N 1
ATOM 1476 C CA . PRO A 1 202 ? 14.743 9.392 -5.977 1.00 90.12 202 PRO A CA 1
ATOM 1477 C C . PRO A 1 202 ? 13.534 8.473 -5.740 1.00 90.12 202 PRO A C 1
ATOM 1479 O O . PRO A 1 202 ? 13.452 7.392 -6.322 1.00 90.12 202 PRO A O 1
ATOM 1482 N N . GLY A 1 203 ? 12.562 8.901 -4.932 1.00 91.44 203 GLY A N 1
ATOM 1483 C CA . GLY A 1 203 ? 11.392 8.120 -4.529 1.00 91.44 203 GLY A CA 1
ATOM 1484 C C . GLY A 1 203 ? 10.154 8.307 -5.405 1.00 91.44 203 GLY A C 1
ATOM 1485 O O . GLY A 1 203 ? 9.392 7.355 -5.597 1.00 91.44 203 GLY A O 1
ATOM 1486 N N . HIS A 1 204 ? 9.958 9.504 -5.958 1.00 93.81 204 HIS A N 1
ATOM 1487 C CA . HIS A 1 204 ? 8.687 9.920 -6.546 1.00 93.81 204 HIS A CA 1
ATOM 1488 C C . HIS A 1 204 ? 8.750 10.098 -8.061 1.00 93.81 204 HIS A C 1
ATOM 1490 O O . HIS A 1 204 ? 9.757 10.520 -8.635 1.00 93.81 204 HIS A O 1
ATOM 1496 N N . LEU A 1 205 ? 7.631 9.789 -8.714 1.00 94.94 205 LEU A N 1
ATOM 1497 C CA . LEU A 1 205 ? 7.453 9.974 -10.149 1.00 94.94 205 LEU A CA 1
ATOM 1498 C C . LEU A 1 205 ? 7.064 11.419 -10.468 1.00 94.94 205 LEU A C 1
ATOM 1500 O O . LEU A 1 205 ? 6.409 12.095 -9.674 1.00 94.94 205 LEU A O 1
ATOM 1504 N N . THR A 1 206 ? 7.407 11.868 -11.670 1.00 95.31 206 THR A N 1
ATOM 1505 C CA . THR A 1 206 ? 6.813 13.072 -12.259 1.00 95.31 206 THR A CA 1
ATOM 1506 C C . THR A 1 206 ? 5.367 12.803 -12.685 1.00 95.31 206 THR A C 1
ATOM 1508 O O . THR A 1 206 ? 4.898 11.659 -12.721 1.00 95.31 206 THR A O 1
ATOM 1511 N N . THR A 1 207 ? 4.653 13.852 -13.097 1.00 94.31 207 THR A N 1
ATOM 1512 C CA . THR A 1 207 ? 3.343 13.719 -13.753 1.00 94.31 207 THR A CA 1
ATOM 1513 C C . THR A 1 207 ? 3.405 12.793 -14.969 1.00 94.31 207 THR A C 1
ATOM 1515 O O . THR A 1 207 ? 2.542 11.935 -15.125 1.00 94.31 207 THR A O 1
ATOM 1518 N N . ALA A 1 208 ? 4.446 12.908 -15.800 1.00 92.75 208 ALA A N 1
ATOM 1519 C CA . ALA A 1 208 ? 4.617 12.052 -16.974 1.00 92.75 208 ALA A CA 1
ATOM 1520 C C . ALA A 1 208 ? 4.803 10.575 -16.586 1.00 92.75 208 ALA A C 1
ATOM 1522 O O . ALA A 1 208 ? 4.158 9.707 -17.169 1.00 92.75 208 ALA A O 1
ATOM 1523 N N . GLY A 1 209 ? 5.621 10.291 -15.564 1.00 94.50 209 GLY A N 1
ATOM 1524 C CA . GLY A 1 209 ? 5.790 8.930 -15.044 1.00 94.50 209 GLY A CA 1
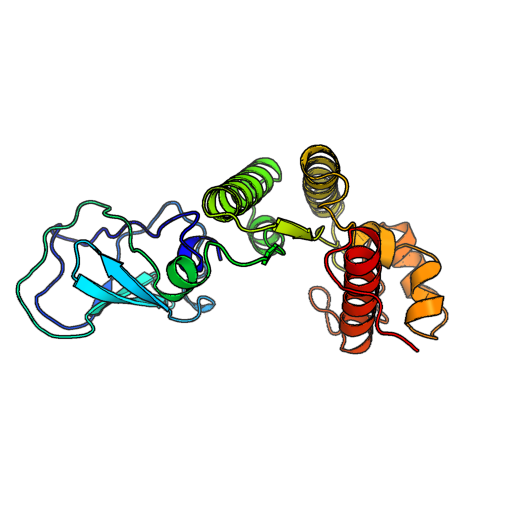ATOM 1525 C C . GLY A 1 209 ? 4.492 8.358 -14.470 1.00 94.50 209 GLY A C 1
ATOM 1526 O O . GLY A 1 209 ? 4.136 7.213 -14.743 1.00 94.50 209 GLY A O 1
ATOM 1527 N N . SER A 1 210 ? 3.739 9.181 -13.739 1.00 95.50 210 SER A N 1
ATOM 1528 C CA . SER A 1 210 ? 2.455 8.787 -13.148 1.00 95.50 210 SER A CA 1
ATOM 1529 C C . SER A 1 210 ? 1.403 8.474 -14.219 1.00 95.50 210 SER A C 1
ATOM 1531 O O . SER A 1 210 ? 0.706 7.466 -14.125 1.00 95.50 210 SER A O 1
ATOM 1533 N N . LEU A 1 211 ? 1.321 9.294 -15.274 1.00 94.62 211 LEU A N 1
ATOM 1534 C CA . LEU A 1 211 ? 0.435 9.052 -16.416 1.00 94.62 211 LEU A CA 1
ATOM 1535 C C . LEU A 1 211 ? 0.833 7.801 -17.205 1.00 94.62 211 LEU A C 1
ATOM 1537 O O . LEU A 1 211 ? -0.047 7.057 -17.633 1.00 94.62 211 LEU A O 1
ATOM 1541 N N . ALA A 1 212 ? 2.133 7.532 -17.358 1.00 95.75 212 ALA A N 1
ATOM 1542 C CA . ALA A 1 212 ? 2.601 6.326 -18.031 1.00 95.75 212 ALA A CA 1
ATOM 1543 C C . ALA A 1 212 ? 2.168 5.052 -17.289 1.00 95.75 212 ALA A C 1
ATOM 1545 O O . ALA A 1 212 ? 1.656 4.120 -17.908 1.00 95.75 212 ALA A O 1
ATOM 1546 N N . ILE A 1 213 ? 2.293 5.034 -15.959 1.00 96.94 213 ILE A N 1
ATOM 1547 C CA . ILE A 1 213 ? 1.805 3.919 -15.135 1.00 96.94 213 ILE A CA 1
ATOM 1548 C C . ILE A 1 213 ? 0.282 3.813 -15.205 1.00 96.94 213 ILE A C 1
ATOM 1550 O O . ILE A 1 213 ? -0.239 2.714 -15.372 1.00 96.94 213 ILE A O 1
ATOM 1554 N N . ALA A 1 214 ? -0.446 4.930 -15.130 1.00 96.19 214 ALA A N 1
ATOM 1555 C CA . ALA A 1 214 ? -1.903 4.918 -15.254 1.00 96.19 214 ALA A CA 1
ATOM 1556 C C . ALA A 1 214 ? -2.364 4.345 -16.607 1.00 96.19 214 ALA A C 1
ATOM 1558 O O . ALA A 1 214 ? -3.320 3.573 -16.655 1.00 96.19 214 ALA A O 1
ATOM 1559 N N . HIS A 1 215 ? -1.664 4.673 -17.698 1.00 95.12 215 HIS A N 1
ATOM 1560 C CA . HIS A 1 215 ? -1.917 4.096 -19.017 1.00 95.12 215 HIS A CA 1
ATOM 1561 C C . HIS A 1 215 ? -1.670 2.582 -19.029 1.00 95.12 215 HIS A C 1
ATOM 1563 O O . HIS A 1 215 ? -2.522 1.830 -19.500 1.00 95.12 215 HIS A O 1
ATOM 1569 N N . HIS A 1 216 ? -0.547 2.129 -18.462 1.00 96.25 216 HIS A N 1
ATOM 1570 C CA . HIS A 1 216 ? -0.217 0.707 -18.359 1.00 96.25 216 HIS A CA 1
ATOM 1571 C C . HIS A 1 216 ? -1.259 -0.075 -17.540 1.00 96.25 216 HIS A C 1
ATOM 1573 O O . HIS A 1 216 ? -1.776 -1.092 -18.001 1.00 96.25 216 HIS A O 1
ATOM 1579 N N . LEU A 1 217 ? -1.655 0.449 -16.375 1.00 97.00 217 LEU A N 1
ATOM 1580 C CA . LEU A 1 217 ? -2.713 -0.129 -15.540 1.00 97.00 217 LEU A CA 1
ATOM 1581 C C . LEU A 1 217 ? -4.050 -0.193 -16.283 1.00 97.00 217 LEU A C 1
ATOM 1583 O O . LEU A 1 217 ? -4.734 -1.212 -16.234 1.00 97.00 217 LEU A O 1
ATOM 1587 N N . ARG A 1 218 ? -4.426 0.875 -16.995 1.00 95.62 218 ARG A N 1
ATOM 1588 C CA . ARG A 1 218 ? -5.666 0.907 -17.778 1.00 95.62 218 ARG A CA 1
ATOM 1589 C C . ARG A 1 218 ? -5.666 -0.150 -18.880 1.00 95.62 218 ARG A C 1
ATOM 1591 O O . ARG A 1 218 ? -6.681 -0.819 -19.060 1.00 95.62 218 ARG A O 1
ATOM 1598 N N . ALA A 1 219 ? -4.560 -0.302 -19.608 1.00 94.25 219 ALA 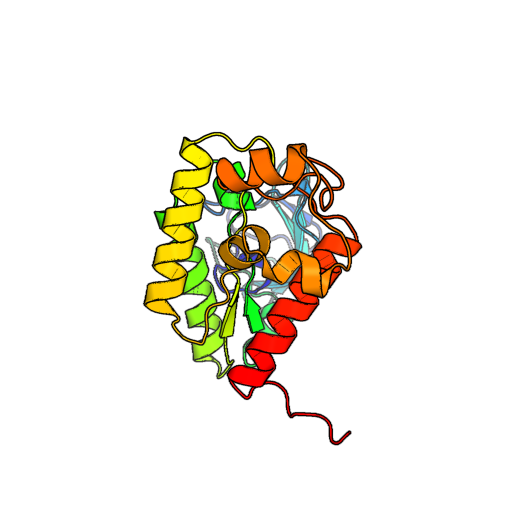A N 1
ATOM 1599 C CA . ALA A 1 219 ? -4.429 -1.328 -20.638 1.00 94.25 219 ALA A CA 1
ATOM 1600 C C . ALA A 1 219 ? -4.603 -2.735 -20.044 1.00 94.25 219 ALA A C 1
ATOM 1602 O O . ALA A 1 219 ? -5.391 -3.522 -20.568 1.00 94.25 219 ALA A O 1
ATOM 1603 N N . HIS A 1 220 ? -3.964 -3.009 -18.902 1.00 96.12 220 HIS A N 1
ATOM 1604 C CA . HIS A 1 220 ? -4.114 -4.280 -18.191 1.00 96.12 220 HIS A CA 1
ATOM 1605 C C . HIS A 1 220 ? -5.557 -4.527 -17.739 1.00 96.12 220 HIS A C 1
ATOM 1607 O O . HIS A 1 220 ? -6.118 -5.589 -17.986 1.00 96.12 220 HIS A O 1
ATOM 1613 N N . LEU A 1 221 ? -6.211 -3.521 -17.150 1.00 96.19 221 LEU A N 1
ATOM 1614 C CA . LEU A 1 221 ? -7.609 -3.610 -16.717 1.00 96.19 221 LEU A CA 1
ATOM 1615 C C . LEU A 1 221 ? -8.584 -3.900 -17.871 1.00 96.19 221 LEU A C 1
ATOM 1617 O O . LEU A 1 221 ? -9.597 -4.565 -17.655 1.00 96.19 221 LEU A O 1
ATOM 1621 N N . HIS A 1 222 ? -8.299 -3.429 -19.088 1.00 95.44 222 HIS A N 1
ATOM 1622 C CA . HIS A 1 222 ? -9.051 -3.836 -20.277 1.00 95.44 222 HIS A CA 1
ATOM 1623 C C . HIS A 1 222 ? -8.776 -5.297 -20.654 1.00 95.44 222 HIS A C 1
ATOM 1625 O O . HIS A 1 222 ? -9.723 -6.031 -20.929 1.00 95.44 222 HIS A O 1
ATOM 1631 N N . GLN A 1 223 ? -7.512 -5.734 -20.631 1.00 93.94 223 GLN A N 1
ATOM 1632 C CA . GLN A 1 223 ? -7.128 -7.116 -20.952 1.00 93.94 223 GLN A CA 1
ATOM 1633 C C . GLN A 1 223 ? -7.797 -8.136 -20.026 1.00 93.94 223 GLN A C 1
ATOM 1635 O O . GLN A 1 223 ? -8.272 -9.165 -20.498 1.00 93.94 223 GLN A O 1
ATOM 1640 N N . VAL A 1 224 ? -7.911 -7.825 -18.732 1.00 93.75 224 VAL A N 1
ATOM 1641 C CA . VAL A 1 224 ? -8.572 -8.702 -17.749 1.00 93.75 224 VAL A CA 1
ATOM 1642 C C . VAL A 1 224 ? -10.087 -8.480 -17.641 1.00 93.75 224 VAL A C 1
ATOM 1644 O O . VAL A 1 224 ? -10.737 -9.034 -16.756 1.00 93.75 224 VAL A O 1
ATOM 1647 N N . GLY A 1 225 ? -10.673 -7.653 -18.515 1.00 93.06 225 GLY A N 1
ATOM 1648 C CA . GLY A 1 225 ? -12.122 -7.443 -18.595 1.00 93.06 225 GLY A CA 1
ATOM 1649 C C . GLY A 1 225 ? -12.733 -6.641 -17.440 1.00 93.06 225 GLY A C 1
ATOM 1650 O O . GLY A 1 225 ? -13.942 -6.703 -17.216 1.00 93.06 225 GLY A O 1
ATOM 1651 N N . TRP A 1 226 ? -11.933 -5.885 -16.686 1.00 92.94 226 TRP A N 1
ATOM 1652 C CA . TRP A 1 226 ? -12.433 -5.021 -15.610 1.00 92.94 226 TRP A CA 1
ATOM 1653 C C . TRP A 1 226 ? -12.987 -3.702 -16.135 1.00 92.94 226 TRP A C 1
ATOM 1655 O O . TRP A 1 226 ? -13.962 -3.184 -15.590 1.00 92.94 226 TRP A O 1
ATOM 1665 N N . LEU A 1 227 ? -12.395 -3.179 -17.209 1.00 90.81 227 LEU A N 1
ATOM 1666 C CA . LEU A 1 227 ? -12.901 -2.019 -17.929 1.00 90.81 227 LEU A CA 1
ATOM 1667 C C . LEU A 1 227 ? -13.505 -2.462 -19.259 1.00 90.81 227 LEU A C 1
ATOM 1669 O O . LEU A 1 227 ? -12.844 -3.107 -20.075 1.00 90.81 227 LEU A O 1
ATOM 1673 N N . ARG A 1 228 ? -14.754 -2.063 -19.511 1.00 79.06 228 ARG A N 1
ATOM 1674 C CA . ARG A 1 228 ? -15.372 -2.235 -20.831 1.00 79.06 228 ARG A CA 1
ATOM 1675 C C . ARG A 1 228 ? -14.596 -1.411 -21.853 1.00 79.06 228 ARG A C 1
ATOM 1677 O O . ARG A 1 228 ? -14.280 -0.253 -21.586 1.00 79.06 228 ARG A O 1
ATOM 1684 N N . SER A 1 229 ? -14.327 -1.977 -23.024 1.00 63.19 229 SER A N 1
ATOM 1685 C CA . SER A 1 229 ? -13.893 -1.189 -24.176 1.00 63.19 229 SER A CA 1
ATOM 1686 C C . SER A 1 229 ? -14.976 -0.151 -24.467 1.00 63.19 229 SER A C 1
ATOM 1688 O O . SER A 1 229 ? -16.133 -0.512 -24.685 1.00 63.19 229 SER A O 1
ATOM 1690 N N . THR A 1 230 ? -14.643 1.137 -24.418 1.00 53.03 230 THR A N 1
ATOM 1691 C CA . THR A 1 230 ? -15.549 2.168 -24.936 1.00 53.03 230 THR A CA 1
ATOM 1692 C C . THR A 1 230 ? -15.743 1.922 -26.433 1.00 53.03 230 THR A C 1
ATOM 1694 O O . THR A 1 230 ? -14.734 1.738 -27.120 1.00 53.03 230 THR A O 1
ATOM 1697 N N . PRO A 1 231 ? -16.985 1.902 -26.954 1.00 45.38 231 PRO A N 1
ATOM 1698 C CA . PRO A 1 231 ? -17.203 2.007 -28.391 1.00 45.38 231 PRO A CA 1
ATOM 1699 C C . PRO A 1 231 ? -16.523 3.291 -28.878 1.00 45.38 231 PRO A C 1
ATOM 1701 O O . PRO A 1 231 ? -16.654 4.327 -28.220 1.00 45.38 231 PRO A O 1
ATOM 1704 N N . GLY A 1 232 ? -15.728 3.173 -29.942 1.00 43.50 232 GLY A N 1
ATOM 1705 C CA . GLY A 1 232 ? -15.069 4.308 -30.593 1.00 43.50 232 GLY A CA 1
ATOM 1706 C C . GLY A 1 232 ? -16.044 5.237 -31.297 1.00 43.50 232 GLY A C 1
ATOM 1707 O O . GLY A 1 232 ? -17.205 4.823 -31.518 1.00 43.50 232 GLY A O 1
#

Secondary structure (DSSP, 8-state):
-HHHHTSSPEEE--TTSEE-SSSEEEPPP-SS---GGG---EEEEETTEEEEEEEETTEEEEEESS--S-EE-SSEEEEEHHHHHTTTS-EEE---HHHHHTT--HHHHHHHHHHHHHHHHTTT--EEEEPP-PPTT--HHHHHHHHHHHHHHHHHHGGGEE-HHHHHHSTHHHHHHS-PPPHHHHHHHHTT---GGGBSSSS-B-HHHHHHHHHHHHHHHHHTTSSPPPP-

Nearest PDB structures (foldseek):
  4jgg-assembly2_B  TM=7.375E-01  e=1.165E-03  Pseudomonas aeruginosa PAO1
  5a4a-assembly1_A  TM=7.845E-01  e=1.518E-02  Drosophila melanogaster
  3hp4-assembly1_A  TM=7.210E-01  e=2.631E-02  Pseudoalteromonas sp. 643A
  6lfc-assembly2_B  TM=6.981E-01  e=4.035E-02  Escherichia coli
  5tic-assembly1_A  TM=6.744E-01  e=6.189E-02  Escherichia coli

Sequence (232 aa):
TAARIGSLPLPVRVAGGTLPGAGTIRLEPTGLDLVATALKPFAGHVGGLEAVAHGDEEGMLLTRAEPGAPLPVDGDPFIPHLGTRWRGEDCLLWMGKNDLNRGASAAEVIERIDATADWLAAAGARVLVIGQFTNNGCEPGMREKITAVNAAGAARYGDRYVDVQRFLLSPELTAVTGRPPTADDLAERRAGNKPPSLSTDPGHLTTAGSLAIAHHLRAHLHQVGWLRSTPG

Mean predicted aligned error: 4.26 Å

Solvent-accessible surface area (backbone atoms only — not comparable to full-atom values): 12618 Å² total; per-residue (Å²): 108,53,40,61,44,38,54,47,47,45,56,42,31,38,83,89,37,46,46,66,36,55,55,73,46,62,44,52,92,65,93,66,96,67,61,22,71,77,43,75,67,45,50,26,31,42,99,84,45,49,27,34,41,35,36,41,96,90,38,45,32,41,32,46,71,64,74,54,78,63,43,79,36,84,45,47,53,34,44,21,47,67,19,61,75,49,31,42,46,72,40,81,47,73,77,45,66,70,47,42,78,72,66,49,52,39,66,61,39,45,51,54,50,49,46,38,48,52,52,26,40,75,53,65,14,55,61,35,40,44,36,60,66,44,34,41,90,57,54,69,73,58,45,52,37,46,49,52,37,36,53,52,42,43,70,74,43,44,90,34,34,43,63,48,38,62,45,60,56,37,76,64,45,33,76,66,63,76,45,81,77,52,73,63,24,51,52,27,30,74,73,65,17,34,35,57,93,32,35,72,48,56,87,42,61,28,72,67,36,50,50,42,51,52,50,54,52,51,55,49,34,42,76,71,64,75,41,78,80,74,83,129

Organism: NCBI:txid2838513

Foldseek 3Di:
DCCQLQLPFFFAAAVPQKAAQFFKGDGDDDPDPDPQCPDDWFWFDFPNFTWIWGGDPVGIMIGGPDGDHMGGGDRTGTGTPVSVVCLQEADEDEDQLVVVVVPDALVVSLVSSVSSCVSSVVNNYHYAYEQDFAFQVHDPVSLVSSVSNQVSQCVPQPLSYDDLLCLQLDPVLCVQLVDDADPQQPVSSVVSHGGPVQAPDRPHGDPSSVSSVVVSVVVSCVVVPVDDDDDD

pLDDT: mean 93.89, std 6.85, range [43.5, 98.69]

InterPro domains:
  IPR036514 SGNH hydrolase superfamily [G3DSA:3.40.50.1110] (86-225)

Radius of gyration: 20.44 Å; Cα contacts (8 Å, |Δi|>4): 408; chains: 1; bounding box: 42×30×63 Å